Protein AF-X0WIT6-F1 (afdb_monomer_lite)

Radius of gyration: 18.22 Å; chains: 1; bounding box: 46×32×61 Å

Foldseek 3Di:
DDEFQAEAEDEAADEAEPQAAAEQAYDPVGAYEYWYQCPCVHPHHRDDDDAAYEAYAHNHADYEHHRYEQERYNAHDPPDPDQTANYEFAYLYEHENYEFEHYRHDQAGPHANYEYEANYEYYLYEFEHEQEGYEYEEQNYYYANYEQAHYQFRAEYAQQHDHAPLRYHQPHHVASAHEYELQHEQPAEHEDECRSSVNGAYEYDHRHVPDQAREHEHAAPYEYEYDASHHYYYDPRYDYHYPHYYHYDYD

Organism: NCBI:txid412755

Sequence (251 aa):
TIEPGTVVKLDEYCWLNVDGVLLAQGTSSNQIVFTANWDDTYGGDTGDGSYGWDTIRLDGNGSVLDYVLVRYGGRSSASSSGYRSMLYINSNSVVRNSTIEHQQGYTNMPYAAVSIGALGQLRDSLIRDNMYGVYVTSSSASLVGNTIISNSYPIVQHPNVSLDYSGNALTGNTYDAVVVFANNDITADATWSSALTNGLPYVLHGYYYSVWHYDLEIRAGATLTIEPGTVVKLDEYCWLNVDGVLLAQGT

Structure (mmCIF, N/CA/C/O backbone):
data_AF-X0WIT6-F1
#
_entry.id   AF-X0WIT6-F1
#
loop_
_atom_site.group_PDB
_atom_site.id
_atom_site.type_symbol
_atom_site.label_atom_id
_atom_site.label_alt_id
_atom_site.label_comp_id
_atom_site.label_asym_id
_atom_site.label_entity_id
_atom_site.label_seq_id
_atom_site.pdbx_PDB_ins_code
_atom_site.Cartn_x
_atom_site.Cartn_y
_atom_site.Cartn_z
_atom_site.occupancy
_atom_site.B_iso_or_equiv
_atom_site.auth_seq_id
_atom_site.auth_comp_id
_atom_site.auth_asym_id
_atom_site.auth_atom_id
_atom_site.pdbx_PDB_model_num
ATOM 1 N N . THR A 1 1 ? -12.245 -10.848 17.930 1.00 95.00 1 THR A N 1
ATOM 2 C CA . THR A 1 1 ? -13.180 -9.782 17.528 1.00 95.00 1 THR A CA 1
ATOM 3 C C . THR A 1 1 ? -12.941 -8.561 18.385 1.00 95.00 1 THR A C 1
ATOM 5 O O . THR A 1 1 ? -12.570 -8.741 19.539 1.00 95.00 1 THR A O 1
ATOM 8 N N . ILE A 1 2 ? -13.112 -7.362 17.830 1.00 98.06 2 ILE A N 1
ATOM 9 C CA . ILE A 1 2 ? -13.079 -6.073 18.532 1.00 98.06 2 ILE A CA 1
ATOM 10 C C . ILE A 1 2 ? -14.406 -5.366 18.254 1.00 98.06 2 ILE A C 1
ATOM 12 O O . ILE A 1 2 ? -14.835 -5.303 17.101 1.00 98.06 2 ILE A O 1
ATOM 16 N N . GLU A 1 3 ? -15.051 -4.869 19.306 1.00 98.25 3 GLU A N 1
ATOM 17 C CA . GLU A 1 3 ? -16.382 -4.264 19.222 1.00 98.25 3 GLU A CA 1
ATOM 18 C C . GLU A 1 3 ? -16.329 -2.818 18.690 1.00 98.25 3 GLU A C 1
ATOM 20 O O . GLU A 1 3 ? -15.348 -2.111 18.954 1.00 98.25 3 GLU A O 1
ATOM 25 N N . PRO A 1 4 ? -17.376 -2.339 17.986 1.00 98.69 4 PRO A N 1
ATOM 26 C CA . PRO A 1 4 ? -17.491 -0.946 17.552 1.00 98.69 4 PRO A CA 1
ATOM 27 C C . PRO A 1 4 ? -17.227 0.067 18.674 1.00 98.69 4 PRO A C 1
ATOM 29 O O . PRO A 1 4 ? -17.671 -0.120 19.805 1.00 98.69 4 PRO A O 1
ATOM 32 N N . GLY A 1 5 ? -16.540 1.167 18.355 1.00 98.12 5 GLY A N 1
ATOM 33 C CA . GLY A 1 5 ? -16.207 2.222 19.322 1.00 98.12 5 GLY A CA 1
ATOM 34 C C . GLY A 1 5 ? -15.014 1.913 20.233 1.00 98.12 5 GLY A C 1
ATOM 35 O O . GLY A 1 5 ? -14.649 2.748 21.059 1.00 98.12 5 GLY A O 1
ATOM 36 N N . THR A 1 6 ? -14.390 0.739 20.102 1.00 98.69 6 THR A N 1
ATOM 37 C CA . THR A 1 6 ? -13.182 0.406 20.868 1.00 98.69 6 THR A CA 1
ATOM 38 C C . THR A 1 6 ? -11.995 1.253 20.409 1.00 98.69 6 THR A C 1
ATOM 40 O O . THR A 1 6 ? -11.731 1.363 19.211 1.00 98.69 6 THR A O 1
ATOM 43 N N . VAL A 1 7 ? -11.238 1.788 21.369 1.00 98.56 7 VAL A N 1
ATOM 44 C CA . VAL A 1 7 ? -9.931 2.414 21.136 1.00 98.56 7 VAL A CA 1
ATOM 45 C C . VAL A 1 7 ? -8.842 1.459 21.616 1.00 98.56 7 VAL A C 1
ATOM 47 O O . VAL A 1 7 ? -8.823 1.057 22.778 1.00 98.56 7 VAL A O 1
ATOM 50 N N . VAL A 1 8 ? -7.940 1.092 20.714 1.00 98.06 8 VAL A N 1
ATOM 51 C CA . VAL A 1 8 ? -6.753 0.280 20.972 1.00 98.06 8 VAL A CA 1
ATOM 52 C C . VAL A 1 8 ? -5.537 1.189 20.871 1.00 98.06 8 VAL A C 1
ATOM 54 O O . VAL A 1 8 ? -5.226 1.714 19.801 1.00 98.06 8 VAL A O 1
ATOM 57 N N . LYS A 1 9 ? -4.850 1.365 21.996 1.00 96.88 9 LYS A N 1
ATOM 58 C CA . LYS A 1 9 ? -3.632 2.164 22.088 1.00 96.88 9 LYS A CA 1
ATOM 59 C C . LYS A 1 9 ? -2.403 1.272 22.152 1.00 96.88 9 LYS A C 1
ATOM 61 O O . LYS A 1 9 ? -2.396 0.293 22.896 1.00 96.88 9 LYS A O 1
ATOM 66 N N . LEU A 1 10 ? -1.388 1.603 21.359 1.00 94.00 10 LEU A N 1
ATOM 67 C CA . LEU A 1 10 ? -0.146 0.843 21.253 1.00 94.00 10 LEU A CA 1
ATOM 68 C C . LEU A 1 10 ? 1.059 1.735 21.572 1.00 94.00 10 LEU A C 1
ATOM 70 O O . LEU A 1 10 ? 1.145 2.870 21.100 1.00 94.00 10 LEU A O 1
ATOM 74 N N . ASP A 1 11 ? 1.987 1.205 22.366 1.00 91.94 11 ASP A N 1
ATOM 75 C CA . ASP A 1 11 ? 3.260 1.862 22.666 1.00 91.94 11 ASP A CA 1
ATOM 76 C C . ASP A 1 11 ? 4.239 1.785 21.487 1.00 91.94 11 ASP A C 1
ATOM 78 O O . ASP A 1 11 ? 4.057 1.025 20.527 1.00 91.94 11 ASP A O 1
ATOM 82 N N . GLU A 1 12 ? 5.305 2.583 21.573 1.00 88.88 12 GLU A N 1
ATOM 83 C CA . GLU A 1 12 ? 6.393 2.571 20.598 1.00 88.88 12 GLU A CA 1
ATOM 84 C C . GLU A 1 12 ? 6.920 1.141 20.391 1.00 88.88 12 GLU A C 1
ATOM 86 O O . GLU A 1 12 ? 7.143 0.388 21.340 1.00 88.88 12 GLU A O 1
ATOM 91 N N . TYR A 1 13 ? 7.117 0.767 19.125 1.00 85.31 13 TYR A N 1
ATOM 92 C CA . TYR A 1 13 ? 7.561 -0.565 18.701 1.00 85.31 13 TYR A CA 1
ATOM 93 C C . TYR A 1 13 ? 6.615 -1.730 19.026 1.00 85.31 13 TYR A C 1
ATOM 95 O O . TYR A 1 13 ? 6.979 -2.872 18.753 1.00 85.31 13 TYR A O 1
ATOM 103 N N . CYS A 1 14 ? 5.415 -1.504 19.566 1.00 89.69 14 CYS A N 1
ATOM 104 C CA . CYS A 1 14 ? 4.424 -2.570 19.683 1.00 89.69 14 CYS A CA 1
ATOM 105 C C . CYS A 1 14 ? 3.786 -2.873 18.322 1.00 89.69 14 CYS A C 1
ATOM 107 O O . CYS A 1 14 ? 3.424 -1.967 17.572 1.00 89.69 14 CYS A O 1
ATOM 109 N N . TRP A 1 15 ? 3.595 -4.156 18.020 1.00 91.25 15 TRP A N 1
ATOM 110 C CA . TRP A 1 15 ? 2.880 -4.624 16.833 1.00 91.25 15 TRP A CA 1
ATOM 111 C C . TRP A 1 15 ? 1.762 -5.591 17.213 1.00 91.25 15 TRP A C 1
ATOM 113 O O . TRP A 1 15 ? 1.800 -6.254 18.250 1.00 91.25 15 TRP A O 1
ATOM 123 N N . LEU A 1 16 ? 0.788 -5.714 16.319 1.00 93.81 16 LEU A N 1
ATOM 124 C CA . LEU A 1 16 ? -0.250 -6.728 16.359 1.00 93.81 16 LEU A CA 1
ATOM 125 C C . LEU A 1 16 ? -0.030 -7.696 15.197 1.00 93.81 16 LEU A C 1
ATOM 127 O O . LEU A 1 16 ? -0.265 -7.342 14.045 1.00 93.81 16 LEU A O 1
ATOM 131 N N . ASN A 1 17 ? 0.403 -8.921 15.500 1.00 93.88 17 ASN A N 1
ATOM 132 C CA . ASN A 1 17 ? 0.465 -9.998 14.514 1.00 93.88 17 ASN A CA 1
ATOM 133 C C . ASN A 1 17 ? -0.806 -10.849 14.577 1.00 93.88 17 ASN A C 1
ATOM 135 O O . ASN A 1 17 ? -1.176 -11.335 15.646 1.00 93.88 17 ASN A O 1
ATOM 139 N N . VAL A 1 18 ? -1.465 -11.037 13.438 1.00 96.75 18 VAL A N 1
ATOM 140 C CA . VAL A 1 18 ? -2.711 -11.794 13.317 1.00 96.75 18 VAL A CA 1
ATOM 141 C C . VAL A 1 18 ? -2.475 -12.986 12.397 1.00 96.75 18 VAL A C 1
ATOM 143 O O . VAL A 1 18 ? -2.662 -12.893 11.186 1.00 96.75 18 VAL A O 1
ATOM 146 N N . ASP A 1 19 ? -2.105 -14.122 12.987 1.00 96.81 19 ASP A N 1
ATOM 147 C CA . ASP A 1 19 ? -1.988 -15.408 12.277 1.00 96.81 19 ASP A CA 1
ATOM 148 C C . ASP A 1 19 ? -3.349 -16.114 12.112 1.00 96.81 19 ASP A C 1
ATOM 150 O O . ASP A 1 19 ? -3.506 -17.028 11.305 1.00 96.81 19 ASP A O 1
ATOM 154 N N . GLY A 1 20 ? -4.343 -15.697 12.905 1.00 97.25 20 GLY A N 1
ATOM 155 C CA . GLY A 1 20 ? -5.729 -16.160 12.839 1.00 97.25 20 GLY A CA 1
ATOM 156 C C . GLY A 1 20 ? -6.638 -15.172 12.105 1.00 97.25 20 GLY A C 1
ATOM 157 O O . GLY A 1 20 ? -6.297 -14.649 11.052 1.00 97.25 20 GLY A O 1
ATOM 158 N N . VAL A 1 21 ? -7.811 -14.901 12.680 1.00 98.25 21 VAL A N 1
ATOM 159 C CA . VAL A 1 21 ? -8.786 -13.957 12.118 1.00 98.25 21 VAL A CA 1
ATOM 160 C C . VAL A 1 21 ? -8.990 -12.789 13.073 1.00 98.25 21 VAL A C 1
ATOM 162 O O . VAL A 1 21 ? -9.387 -12.982 14.226 1.00 98.25 21 VAL A O 1
ATOM 165 N N . LEU A 1 22 ? -8.793 -11.570 12.577 1.00 98.56 22 LEU A N 1
ATOM 166 C CA . LEU A 1 22 ? -9.209 -10.348 13.253 1.00 98.56 22 LEU A CA 1
ATOM 167 C C . LEU A 1 22 ? -10.504 -9.831 12.624 1.00 98.56 22 LEU A C 1
ATOM 169 O O . LEU A 1 22 ? -10.523 -9.391 11.479 1.00 98.56 22 LEU A O 1
ATOM 173 N N . LEU A 1 23 ? -11.584 -9.870 13.402 1.00 98.81 23 LEU A N 1
ATOM 174 C CA . LEU A 1 23 ? -12.840 -9.198 13.077 1.00 98.81 23 LEU A CA 1
ATOM 175 C C . LEU A 1 23 ? -12.901 -7.884 13.856 1.00 98.81 23 LEU A C 1
ATOM 177 O O . LEU A 1 23 ? -13.100 -7.906 15.071 1.00 98.81 23 LEU A O 1
ATOM 181 N N . ALA A 1 24 ? -12.695 -6.766 13.170 1.00 98.75 24 ALA A N 1
ATOM 182 C CA . ALA A 1 24 ? -12.823 -5.414 13.699 1.00 98.75 24 ALA A CA 1
ATOM 183 C C . ALA A 1 24 ? -13.814 -4.665 12.804 1.00 98.75 24 ALA A C 1
ATOM 185 O O . ALA A 1 24 ? -13.445 -4.078 11.791 1.00 98.75 24 ALA A O 1
ATOM 186 N N . GLN A 1 25 ? -15.094 -4.767 13.148 1.00 98.62 25 GLN A N 1
ATOM 187 C CA . GLN A 1 25 ? -16.194 -4.313 12.303 1.00 98.62 25 GLN A CA 1
ATOM 188 C C . GLN A 1 25 ? -16.965 -3.216 13.027 1.00 98.62 25 GLN A C 1
ATOM 190 O O . GLN A 1 25 ? -17.951 -3.487 13.707 1.00 98.62 25 GLN A O 1
ATOM 195 N N . GLY A 1 26 ? -16.465 -1.989 12.917 1.00 98.62 26 GLY A N 1
ATOM 196 C CA . GLY A 1 26 ? -17.105 -0.794 13.442 1.00 98.62 26 GLY A CA 1
ATOM 197 C C . GLY A 1 26 ? -18.296 -0.341 12.597 1.00 98.62 26 GLY A C 1
ATOM 198 O O . GLY A 1 26 ? -18.823 -1.054 11.742 1.00 98.62 26 GLY A O 1
ATOM 199 N N . THR A 1 27 ? -18.704 0.902 12.823 1.00 98.44 27 THR A N 1
ATOM 200 C CA . THR A 1 27 ? -19.713 1.600 12.014 1.00 98.44 27 THR A CA 1
ATOM 201 C C . THR A 1 27 ? -19.247 3.022 11.725 1.00 98.44 27 THR A C 1
ATOM 203 O O . THR A 1 27 ? -18.338 3.518 12.388 1.00 98.44 27 THR A O 1
ATOM 206 N N . SER A 1 28 ? -19.902 3.719 10.796 1.00 97.00 28 SER A N 1
ATOM 207 C CA . SER A 1 28 ? -19.588 5.123 10.497 1.00 97.00 28 SER A CA 1
ATOM 208 C C . SER A 1 28 ? -19.701 6.054 11.710 1.00 97.00 28 SER A C 1
ATOM 210 O O . SER A 1 28 ? -18.970 7.036 11.782 1.00 97.00 28 SER A O 1
ATOM 212 N N . SER A 1 29 ? -20.587 5.755 12.668 1.00 97.12 29 SER A N 1
ATOM 213 C CA . SER A 1 29 ? -20.739 6.533 13.905 1.00 97.12 29 SER A CA 1
ATOM 214 C C . SER A 1 29 ? -19.872 6.035 15.062 1.00 97.12 29 SER A C 1
ATOM 216 O O . SER A 1 29 ? -19.592 6.807 15.968 1.00 97.12 29 SER A O 1
ATOM 218 N N . ASN A 1 30 ? -19.472 4.761 15.052 1.00 97.75 30 ASN A N 1
ATOM 219 C CA . ASN A 1 30 ? -18.672 4.128 16.104 1.00 97.75 30 ASN A CA 1
ATOM 220 C C . ASN A 1 30 ? -17.536 3.326 15.463 1.00 97.75 30 ASN A C 1
ATOM 222 O O . ASN A 1 30 ? -17.596 2.093 15.377 1.00 97.75 30 ASN A O 1
ATOM 226 N N . GLN A 1 31 ? -16.529 4.037 14.963 1.00 98.50 31 GLN A N 1
ATOM 227 C CA . GLN A 1 31 ? -15.338 3.417 14.392 1.00 98.50 31 GLN A CA 1
ATOM 228 C C . GLN A 1 31 ? -14.519 2.708 15.476 1.00 98.50 31 GLN A C 1
ATOM 230 O O . GLN A 1 31 ? -14.586 3.059 16.654 1.00 98.50 31 GLN A O 1
ATOM 235 N N . ILE A 1 32 ? -13.739 1.707 15.075 1.00 98.88 32 ILE A N 1
ATOM 236 C CA . ILE A 1 32 ? -12.698 1.116 15.927 1.00 98.88 32 ILE A CA 1
ATOM 237 C C . ILE A 1 32 ? -11.400 1.860 15.641 1.00 98.88 32 ILE A C 1
ATOM 239 O O . ILE A 1 32 ? -11.032 2.006 14.478 1.00 98.88 32 ILE A O 1
ATOM 243 N N . VAL A 1 33 ? -10.705 2.325 16.675 1.00 98.81 33 VAL A N 1
ATOM 244 C CA . VAL A 1 33 ? -9.505 3.157 16.522 1.00 98.81 33 VAL A CA 1
ATOM 245 C C . VAL A 1 33 ? -8.273 2.387 16.979 1.00 98.81 33 VAL A C 1
ATOM 247 O O . VAL A 1 33 ? -8.234 1.928 18.114 1.00 98.81 33 VAL A O 1
ATOM 250 N N . PHE A 1 34 ? -7.259 2.284 16.124 1.00 98.56 34 PHE A N 1
ATOM 251 C CA . PHE A 1 34 ? -5.908 1.855 16.483 1.00 98.56 34 PHE A CA 1
ATOM 252 C C . PHE A 1 34 ? -4.979 3.059 16.404 1.00 98.56 34 PHE A C 1
ATOM 254 O O . PHE A 1 34 ? -4.848 3.672 15.341 1.00 98.56 34 PHE A O 1
ATOM 261 N N . THR A 1 35 ? -4.354 3.416 17.522 1.00 97.38 35 THR A N 1
ATOM 262 C CA . THR A 1 35 ? -3.536 4.627 17.604 1.00 97.38 35 THR A CA 1
ATOM 263 C C . THR A 1 35 ? -2.366 4.484 18.576 1.00 97.38 35 THR A C 1
ATOM 265 O O . THR A 1 35 ? -2.272 3.507 19.322 1.00 97.38 35 THR A O 1
ATOM 268 N N . ALA A 1 36 ? -1.450 5.449 18.550 1.00 95.56 36 ALA A N 1
ATOM 269 C CA . ALA A 1 36 ? -0.334 5.508 19.482 1.00 95.56 36 ALA A CA 1
ATOM 270 C C . ALA A 1 36 ? -0.808 5.820 20.907 1.00 95.56 36 ALA A C 1
ATOM 272 O O . ALA A 1 36 ? -1.826 6.480 21.110 1.00 95.56 36 ALA A O 1
ATOM 273 N N . ASN A 1 37 ? -0.049 5.370 21.905 1.00 95.12 37 ASN A N 1
ATOM 274 C CA . ASN A 1 37 ? -0.417 5.562 23.305 1.00 95.12 37 ASN A CA 1
ATOM 275 C C . ASN A 1 37 ? -0.557 7.048 23.699 1.00 95.12 37 ASN A C 1
ATOM 277 O O . ASN A 1 37 ? -1.466 7.406 24.442 1.00 95.12 37 ASN A O 1
ATOM 281 N N . TRP A 1 38 ? 0.260 7.916 23.103 1.00 94.44 38 TRP A N 1
ATOM 282 C CA . TRP A 1 38 ? 0.237 9.366 23.321 1.00 94.44 38 TRP A CA 1
ATOM 283 C C . TRP A 1 38 ? -0.813 10.129 22.503 1.00 94.44 38 TRP A C 1
ATOM 285 O O . TRP A 1 38 ? -0.913 11.348 22.610 1.00 94.44 38 TRP A O 1
ATOM 295 N N . ASP A 1 39 ? -1.589 9.453 21.649 1.00 95.62 39 ASP A N 1
ATOM 296 C CA . ASP A 1 39 ? -2.652 10.125 20.901 1.00 95.62 39 ASP A CA 1
ATOM 297 C C . ASP A 1 39 ? -3.845 10.431 21.815 1.00 95.62 39 ASP A C 1
ATOM 299 O O . ASP A 1 39 ? -4.722 9.591 22.030 1.00 95.62 39 ASP A O 1
ATOM 303 N N . ASP A 1 40 ? -3.900 11.658 22.321 1.00 95.06 40 ASP A N 1
ATOM 304 C CA . ASP A 1 40 ? -4.988 12.143 23.179 1.00 95.06 40 ASP A CA 1
ATOM 305 C C . ASP A 1 40 ? -6.299 12.394 22.427 1.00 95.06 40 ASP A C 1
ATOM 307 O O . ASP A 1 40 ? -7.350 12.570 23.049 1.00 95.06 40 ASP A O 1
ATOM 311 N N . THR A 1 41 ? -6.275 12.378 21.087 1.00 96.00 41 THR A N 1
ATOM 312 C CA . THR A 1 41 ? -7.481 12.562 20.262 1.00 96.00 41 THR A CA 1
ATOM 313 C C . THR A 1 41 ? -8.529 11.486 20.564 1.00 96.00 41 THR A C 1
ATOM 315 O O . THR A 1 41 ? -9.730 11.743 20.464 1.00 96.00 41 THR A O 1
ATOM 318 N N . TYR A 1 42 ? -8.087 10.282 20.949 1.00 96.06 42 TYR A N 1
ATOM 319 C CA . TYR A 1 42 ? -8.946 9.133 21.223 1.00 96.06 42 TYR A CA 1
ATOM 320 C C . TYR A 1 42 ? -8.548 8.458 22.531 1.00 96.06 42 TYR A C 1
ATOM 322 O O . TYR A 1 42 ? -7.380 8.194 22.763 1.00 96.06 42 TYR A O 1
ATOM 330 N N . GLY A 1 43 ? -9.519 8.120 23.381 1.00 91.94 43 GLY A N 1
ATOM 331 C CA . GLY A 1 43 ? -9.265 7.364 24.616 1.00 91.94 43 GLY A CA 1
ATOM 332 C C . GLY A 1 43 ? -8.639 8.155 25.777 1.00 91.94 43 GLY A C 1
ATOM 333 O O . GLY A 1 43 ? -8.485 7.576 26.847 1.00 91.94 43 GLY A O 1
ATOM 334 N N . GLY A 1 44 ? -8.355 9.453 25.604 1.00 92.94 44 GLY A N 1
ATOM 335 C CA . GLY A 1 44 ? -7.772 10.326 26.635 1.00 92.94 44 GLY A CA 1
ATOM 336 C C . GLY A 1 44 ? -6.274 10.100 26.854 1.00 92.94 44 GLY A C 1
ATOM 337 O O . GLY A 1 44 ? -5.679 9.253 26.195 1.00 92.94 44 GLY A O 1
ATOM 338 N N . ASP A 1 45 ? -5.682 10.851 27.781 1.00 92.81 45 ASP A N 1
ATOM 339 C CA . ASP A 1 45 ? -4.254 10.764 28.108 1.00 92.81 45 ASP A CA 1
ATOM 340 C C . ASP A 1 45 ? -3.907 9.420 28.764 1.00 92.81 45 ASP A C 1
ATOM 342 O O . ASP A 1 45 ? -4.435 9.053 29.821 1.00 92.81 45 ASP A O 1
ATOM 346 N N . THR A 1 46 ? -3.034 8.669 28.096 1.00 90.38 46 THR A N 1
ATOM 347 C CA . THR A 1 46 ? -2.528 7.368 28.546 1.00 90.38 46 THR A CA 1
ATOM 348 C C . THR A 1 46 ? -1.007 7.240 28.388 1.00 90.38 46 THR A C 1
ATOM 350 O O . THR A 1 46 ? -0.463 6.157 28.631 1.00 90.38 46 THR A O 1
ATOM 353 N N . GLY A 1 47 ? -0.305 8.327 28.029 1.00 86.50 47 GLY A N 1
ATOM 354 C CA . GLY A 1 47 ? 1.155 8.352 27.925 1.00 86.50 47 GLY A CA 1
ATOM 355 C C . GLY A 1 47 ? 1.734 9.566 27.185 1.00 86.50 47 GLY A C 1
ATOM 356 O O . GLY A 1 47 ? 1.135 10.091 26.261 1.00 86.50 47 GLY A O 1
ATOM 357 N N . ASP A 1 48 ? 2.971 9.941 27.521 1.00 82.00 48 ASP A N 1
ATOM 358 C CA . ASP A 1 48 ? 3.634 11.171 27.037 1.00 82.00 48 ASP A CA 1
ATOM 359 C C . ASP A 1 48 ? 4.658 10.935 25.900 1.00 82.00 48 ASP A C 1
ATOM 361 O O . ASP A 1 48 ? 5.651 11.654 25.753 1.00 82.00 48 ASP A O 1
ATOM 365 N N . GLY A 1 49 ? 4.485 9.859 25.130 1.00 80.56 49 GLY A N 1
ATOM 366 C CA . GLY A 1 49 ? 5.391 9.487 24.038 1.00 80.56 49 GLY A CA 1
ATOM 367 C C . GLY A 1 49 ? 5.383 10.467 22.855 1.00 80.56 49 GLY A C 1
ATOM 368 O O . GLY A 1 49 ? 4.565 11.373 22.757 1.00 80.56 49 GLY A O 1
ATOM 369 N N . SER A 1 50 ? 6.315 10.287 21.916 1.00 84.00 50 SER A N 1
ATOM 370 C CA . SER A 1 50 ? 6.364 11.094 20.677 1.00 84.00 50 SER A CA 1
ATOM 371 C C . SER A 1 50 ? 6.511 10.265 19.405 1.00 84.00 50 SER A C 1
ATOM 373 O O . SER A 1 50 ? 6.579 10.820 18.311 1.00 84.00 50 SER A O 1
ATOM 375 N N . TYR A 1 51 ? 6.595 8.942 19.544 1.00 87.75 51 TYR A N 1
ATOM 376 C CA . TYR A 1 51 ? 6.814 8.030 18.433 1.00 87.75 51 TYR A CA 1
ATOM 377 C C . TYR A 1 51 ? 5.661 7.054 18.294 1.00 87.75 51 TYR A C 1
ATOM 379 O O . TYR A 1 51 ? 5.062 6.619 19.278 1.00 87.75 51 TYR A O 1
ATOM 387 N N . GLY A 1 52 ? 5.358 6.733 17.044 1.00 89.81 52 GLY A N 1
ATOM 388 C CA . GLY A 1 52 ? 4.332 5.780 16.686 1.00 89.81 52 GLY A CA 1
ATOM 389 C C . GLY A 1 52 ? 4.625 4.352 17.134 1.00 89.81 52 GLY A C 1
ATOM 390 O O . GLY A 1 52 ? 5.749 3.993 17.492 1.00 89.81 52 GLY A O 1
ATOM 391 N N . TRP A 1 53 ? 3.591 3.527 17.058 1.00 92.38 53 TRP A N 1
ATOM 392 C CA . TRP A 1 53 ? 3.683 2.078 17.201 1.00 92.38 53 TRP A CA 1
ATOM 393 C C . TRP A 1 53 ? 4.087 1.435 15.865 1.00 92.38 53 TRP A C 1
ATOM 395 O O . TRP A 1 53 ? 4.285 2.121 14.858 1.00 92.38 53 TRP A O 1
ATOM 405 N N . ASP A 1 54 ? 4.259 0.116 15.843 1.00 91.44 54 ASP A N 1
ATOM 406 C CA . ASP A 1 54 ? 4.828 -0.579 14.691 1.00 91.44 54 ASP A CA 1
ATOM 407 C C . ASP A 1 54 ? 3.783 -0.950 13.621 1.00 91.44 54 ASP A C 1
ATOM 409 O O . ASP A 1 54 ? 3.549 -0.174 12.701 1.00 91.44 54 ASP A O 1
ATOM 413 N N . THR A 1 55 ? 3.141 -2.121 13.680 1.00 93.25 55 THR A N 1
ATOM 414 C CA . THR A 1 55 ? 2.290 -2.587 12.566 1.00 93.25 55 THR A CA 1
ATOM 415 C C . THR A 1 55 ? 1.132 -3.473 13.007 1.00 93.25 55 THR A C 1
ATOM 417 O O . THR A 1 55 ? 1.245 -4.211 13.986 1.00 93.25 55 THR A O 1
ATOM 420 N N . ILE A 1 56 ? 0.001 -3.399 12.299 1.00 95.75 56 ILE A N 1
ATOM 421 C CA . ILE A 1 56 ? -1.036 -4.434 12.293 1.00 95.75 56 ILE A CA 1
ATOM 422 C C . ILE A 1 56 ? -0.742 -5.315 11.089 1.00 95.75 56 ILE A C 1
ATOM 424 O O . ILE A 1 56 ? -0.851 -4.874 9.945 1.00 95.75 56 ILE A O 1
ATOM 428 N N . ARG A 1 57 ? -0.398 -6.572 11.339 1.00 95.19 57 ARG A N 1
ATOM 429 C CA . ARG A 1 57 ? -0.039 -7.538 10.307 1.00 95.19 57 ARG A CA 1
ATOM 430 C C . ARG A 1 57 ? -1.083 -8.642 10.227 1.00 95.19 57 ARG A C 1
ATOM 432 O O . ARG A 1 57 ? -1.288 -9.377 11.187 1.00 95.19 57 ARG A O 1
ATOM 439 N N . LEU A 1 58 ? -1.744 -8.740 9.077 1.00 97.44 58 LEU A N 1
ATOM 440 C CA . LEU A 1 58 ? -2.776 -9.731 8.780 1.00 97.44 58 LEU A CA 1
ATOM 441 C C . LEU A 1 58 ? -2.177 -10.854 7.924 1.00 97.44 58 LEU A C 1
ATOM 443 O O . LEU A 1 58 ? -2.228 -10.788 6.692 1.00 97.44 58 LEU A O 1
ATOM 447 N N . ASP A 1 59 ? -1.607 -11.871 8.568 1.00 95.75 59 ASP A N 1
ATOM 448 C CA . ASP A 1 59 ? -1.036 -13.051 7.899 1.00 95.75 59 ASP A CA 1
ATOM 449 C C . ASP A 1 59 ? -2.045 -14.214 7.801 1.00 95.75 59 ASP A C 1
ATOM 451 O O . ASP A 1 59 ? -1.973 -15.029 6.880 1.00 95.75 59 ASP A O 1
ATOM 455 N N . GLY A 1 60 ? -3.029 -14.276 8.702 1.00 96.50 60 GLY A N 1
ATOM 456 C CA . GLY A 1 60 ? -4.129 -15.234 8.641 1.00 96.50 60 GLY A CA 1
ATOM 457 C C . GLY A 1 60 ? -5.258 -14.799 7.701 1.00 96.50 60 GLY A C 1
ATOM 458 O O . GLY A 1 60 ? -5.645 -13.631 7.646 1.00 96.50 60 GLY A O 1
ATOM 459 N N . ASN A 1 61 ? -5.810 -15.756 6.951 1.00 97.50 61 ASN A N 1
ATOM 460 C CA . ASN A 1 61 ? -6.897 -15.508 5.999 1.00 97.50 61 ASN A CA 1
ATOM 461 C C . ASN A 1 61 ? -8.226 -15.201 6.699 1.00 97.50 61 ASN A C 1
ATOM 463 O O . ASN A 1 61 ? -8.580 -15.854 7.677 1.00 97.50 61 ASN A O 1
ATOM 467 N N . GLY A 1 62 ? -9.021 -14.307 6.108 1.00 98.06 62 GLY A N 1
ATOM 468 C CA . GLY A 1 62 ? -10.403 -14.047 6.512 1.00 98.06 62 GLY A CA 1
ATOM 469 C C . GLY A 1 62 ? -10.584 -12.912 7.519 1.00 98.06 62 GLY A C 1
ATOM 470 O O . GLY A 1 62 ? -11.693 -12.746 8.026 1.00 98.06 62 GLY A O 1
ATOM 471 N N . SER A 1 63 ? -9.542 -12.126 7.809 1.00 98.75 63 SER A N 1
ATOM 472 C CA . SER A 1 63 ? -9.693 -10.927 8.641 1.00 98.75 63 SER A CA 1
ATOM 473 C C . SER A 1 63 ? -10.544 -9.873 7.927 1.00 98.75 63 SER A C 1
ATOM 475 O O . SER A 1 63 ? -10.475 -9.716 6.705 1.00 98.75 63 SER A O 1
ATOM 477 N N . VAL A 1 64 ? -11.345 -9.147 8.707 1.00 98.81 64 VAL A N 1
ATOM 478 C CA . VAL A 1 64 ? -12.220 -8.069 8.237 1.00 98.81 64 VAL A CA 1
ATOM 479 C C . VAL A 1 64 ? -12.000 -6.854 9.125 1.00 98.81 64 VAL A C 1
ATOM 481 O O . VAL A 1 64 ? -12.335 -6.883 10.312 1.00 98.81 64 VAL A O 1
ATOM 484 N N . LEU A 1 65 ? -11.463 -5.790 8.537 1.00 98.88 65 LEU A N 1
ATOM 485 C CA . LEU A 1 65 ? -11.413 -4.458 9.131 1.00 98.88 65 LEU A CA 1
ATOM 486 C C . LEU A 1 65 ? -12.412 -3.585 8.368 1.00 98.88 65 LEU A C 1
ATOM 488 O O . LEU A 1 65 ? -12.241 -3.339 7.176 1.00 98.88 65 LEU A O 1
ATOM 492 N N . ASP A 1 66 ? -13.482 -3.171 9.035 1.00 98.94 66 ASP A N 1
ATOM 493 C CA . ASP A 1 66 ? -14.579 -2.395 8.456 1.00 98.94 66 ASP A CA 1
ATOM 494 C C . ASP A 1 66 ? -14.889 -1.218 9.379 1.00 98.94 66 ASP A C 1
ATOM 496 O O . ASP A 1 66 ? -15.080 -1.433 10.576 1.00 98.94 66 ASP A O 1
ATOM 500 N N . TYR A 1 67 ? -14.902 0.014 8.861 1.00 98.88 67 TYR A N 1
ATOM 501 C CA . TYR A 1 67 ? -14.994 1.232 9.680 1.00 98.88 67 TYR A CA 1
ATOM 502 C C . TYR A 1 67 ? -13.940 1.294 10.799 1.00 98.88 67 TYR A C 1
ATOM 504 O O . TYR A 1 67 ? -14.239 1.581 11.963 1.00 98.88 67 TYR A O 1
ATOM 512 N N . VAL A 1 68 ? -12.688 1.026 10.430 1.00 98.94 68 VAL A N 1
ATOM 513 C CA . VAL A 1 68 ? -11.521 1.151 11.306 1.00 98.94 68 VAL A CA 1
ATOM 514 C C . VAL A 1 68 ? -10.774 2.447 10.990 1.00 98.94 68 VAL A C 1
ATOM 516 O O . VAL A 1 68 ? -10.673 2.845 9.832 1.00 98.94 68 VAL A O 1
ATOM 519 N N . LEU A 1 69 ? -10.233 3.096 12.017 1.00 98.88 69 LEU A N 1
ATOM 520 C CA . LEU A 1 69 ? -9.289 4.202 11.909 1.00 98.88 69 LEU A CA 1
ATOM 521 C C . LEU A 1 69 ? -7.919 3.735 12.414 1.00 98.88 69 LEU A C 1
ATOM 523 O O . LEU A 1 69 ? -7.805 3.304 13.558 1.00 98.88 69 LEU A O 1
ATOM 527 N N . VAL A 1 70 ? -6.888 3.815 11.574 1.00 98.62 70 VAL A N 1
ATOM 528 C CA . VAL A 1 70 ? -5.507 3.443 11.922 1.00 98.62 70 VAL A CA 1
ATOM 529 C C . VAL A 1 70 ? -4.619 4.677 11.822 1.00 98.62 70 VAL A C 1
ATOM 531 O O . VAL A 1 70 ? -4.547 5.292 10.757 1.00 98.62 70 VAL A O 1
ATOM 534 N N . ARG A 1 71 ? -3.953 5.041 12.924 1.00 97.31 71 ARG A N 1
ATOM 535 C CA . ARG A 1 71 ? -3.122 6.251 13.021 1.00 97.31 71 ARG A CA 1
ATOM 536 C C . ARG A 1 71 ? -1.789 5.975 13.688 1.00 97.31 71 ARG A C 1
ATOM 538 O O . ARG A 1 71 ? -1.705 5.105 14.553 1.00 97.31 71 ARG A O 1
ATOM 545 N N . TYR A 1 72 ? -0.776 6.768 13.345 1.00 95.00 72 TYR A N 1
ATOM 546 C CA . TYR A 1 72 ? 0.500 6.838 14.068 1.00 95.00 72 TYR A CA 1
ATOM 547 C C . TYR A 1 72 ? 1.210 5.486 14.249 1.00 95.00 72 TYR A C 1
ATOM 549 O O . TYR A 1 72 ? 1.887 5.265 15.248 1.00 95.00 72 TYR A O 1
ATOM 557 N N . GLY A 1 73 ? 1.051 4.576 13.289 1.00 92.75 73 GLY A N 1
ATOM 558 C CA . GLY A 1 73 ? 1.833 3.347 13.181 1.00 92.75 73 GLY A CA 1
ATOM 559 C C . GLY A 1 73 ? 3.021 3.503 12.222 1.00 92.75 73 GLY A C 1
ATOM 560 O O . GLY A 1 73 ? 3.302 4.584 11.696 1.00 92.75 73 GLY A O 1
ATOM 561 N N . GLY A 1 74 ? 3.651 2.387 11.877 1.00 89.56 74 GLY A N 1
ATOM 562 C CA . GLY A 1 74 ? 4.719 2.260 10.881 1.00 89.56 74 GLY A CA 1
ATOM 563 C C . GLY A 1 74 ? 6.127 2.434 11.453 1.00 89.56 74 GLY A C 1
ATOM 564 O O . GLY A 1 74 ? 7.098 2.498 10.696 1.00 89.56 74 GLY A O 1
ATOM 565 N N . ARG A 1 75 ? 6.264 2.544 12.779 1.00 86.50 75 ARG A N 1
ATOM 566 C CA . ARG A 1 75 ? 7.540 2.753 13.467 1.00 86.50 75 ARG A CA 1
ATOM 567 C C . ARG A 1 75 ? 8.170 1.415 13.860 1.00 86.50 75 ARG A C 1
ATOM 569 O O . ARG A 1 75 ? 7.910 0.862 14.924 1.00 86.50 75 ARG A O 1
ATOM 576 N N . SER A 1 76 ? 9.064 0.922 13.013 1.00 75.94 76 SER A N 1
ATOM 577 C CA . SER A 1 76 ? 9.833 -0.300 13.266 1.00 75.94 76 SER A CA 1
ATOM 578 C C . SER A 1 76 ? 11.073 -0.041 14.128 1.00 75.94 76 SER A C 1
ATOM 580 O O . SER A 1 76 ? 11.753 0.964 13.924 1.00 75.94 76 SER A O 1
ATOM 582 N N . SER A 1 77 ? 11.482 -0.976 14.988 1.00 69.38 77 SER A N 1
ATOM 583 C CA . SER A 1 77 ? 12.813 -0.908 15.613 1.00 69.38 77 SER A CA 1
ATOM 584 C C . SER A 1 77 ? 13.926 -1.060 14.562 1.00 69.38 77 SER A C 1
ATOM 586 O O . SER A 1 77 ? 13.792 -1.827 13.607 1.00 69.38 77 SER A O 1
ATOM 588 N N . ALA A 1 78 ? 15.055 -0.361 14.727 1.00 59.56 78 ALA A N 1
ATOM 589 C CA . ALA A 1 78 ? 16.161 -0.375 13.755 1.00 59.56 78 ALA A CA 1
ATOM 590 C C . ALA A 1 78 ? 16.773 -1.773 13.507 1.00 59.56 78 ALA A C 1
ATOM 592 O O . ALA A 1 78 ? 17.441 -1.988 12.500 1.00 59.56 78 ALA A O 1
ATOM 593 N N . SER A 1 79 ? 16.552 -2.729 14.414 1.00 58.06 79 SER A N 1
ATOM 594 C CA . SER A 1 79 ? 17.022 -4.117 14.309 1.00 58.06 79 SER A CA 1
ATOM 595 C C . SER A 1 79 ? 16.083 -5.034 13.525 1.00 58.06 79 SER A C 1
ATOM 597 O O . SER A 1 79 ? 16.381 -6.215 13.349 1.00 58.06 79 SER A O 1
ATOM 599 N N . SER A 1 80 ? 14.941 -4.524 13.071 1.00 57.81 80 SER A N 1
ATOM 600 C CA . SER A 1 80 ? 13.943 -5.333 12.398 1.00 57.81 80 SER A CA 1
ATOM 601 C C . SER A 1 80 ? 14.017 -5.207 10.880 1.00 57.81 80 SER A C 1
ATOM 603 O O . SER A 1 80 ? 13.816 -4.148 10.303 1.00 57.81 80 SER A O 1
ATOM 605 N N . SER A 1 81 ? 14.285 -6.329 10.220 1.00 53.59 81 SER A N 1
ATOM 606 C CA . SER A 1 81 ? 14.416 -6.463 8.764 1.00 53.59 81 SER A CA 1
ATOM 607 C C . SER A 1 81 ? 13.078 -6.447 8.005 1.00 53.59 81 SER A C 1
ATOM 609 O O . SER A 1 81 ? 13.014 -6.872 6.854 1.00 53.59 81 SER A O 1
ATOM 611 N N . GLY A 1 82 ? 11.988 -6.012 8.643 1.00 55.72 82 GLY A N 1
ATOM 612 C CA . GLY A 1 82 ? 10.646 -6.054 8.069 1.00 55.72 82 GLY A CA 1
ATOM 613 C C . GLY A 1 82 ? 10.236 -4.718 7.460 1.00 55.72 82 GLY A C 1
ATOM 614 O O . GLY A 1 82 ? 10.315 -3.686 8.116 1.00 55.72 82 GLY A O 1
ATOM 615 N N . TYR A 1 83 ? 9.726 -4.746 6.232 1.00 59.34 83 TYR A N 1
ATOM 616 C CA . TYR A 1 83 ? 9.025 -3.623 5.609 1.00 59.34 83 TYR A CA 1
ATOM 617 C C . TYR A 1 83 ? 7.729 -3.331 6.385 1.00 59.34 83 TYR A C 1
ATOM 619 O O . TYR A 1 83 ? 6.755 -4.072 6.230 1.00 59.34 83 TYR A O 1
ATOM 627 N N . ARG A 1 84 ? 7.695 -2.322 7.266 1.00 73.31 84 ARG A N 1
ATOM 628 C CA . ARG A 1 84 ? 6.539 -2.119 8.155 1.00 73.31 84 ARG A CA 1
ATOM 629 C C . ARG A 1 84 ? 5.762 -0.857 7.835 1.00 73.31 84 ARG A C 1
ATOM 631 O O . ARG A 1 84 ? 6.037 0.239 8.305 1.00 73.31 84 ARG A O 1
ATOM 638 N N . SER A 1 85 ? 4.741 -1.076 7.020 1.00 89.88 85 SER A N 1
ATOM 639 C CA . SER A 1 85 ? 3.568 -0.217 6.943 1.00 89.88 85 SER A CA 1
ATOM 640 C C . SER A 1 85 ? 2.759 -0.260 8.238 1.00 89.88 85 SER A C 1
ATOM 642 O O . SER A 1 85 ? 2.820 -1.259 8.955 1.00 89.88 85 SER A O 1
ATOM 644 N N . MET A 1 86 ? 1.949 0.771 8.513 1.00 93.56 86 MET A N 1
ATOM 645 C CA . MET A 1 86 ? 1.039 0.745 9.675 1.00 93.56 86 MET A CA 1
ATOM 646 C C . MET A 1 86 ? 0.110 -0.468 9.626 1.00 93.56 86 MET A C 1
ATOM 648 O O . MET A 1 86 ? -0.163 -1.098 10.643 1.00 93.56 86 MET A O 1
ATOM 652 N N . LEU A 1 87 ? -0.352 -0.800 8.421 1.00 96.38 87 LEU A N 1
ATOM 653 C CA . LEU A 1 87 ? -1.209 -1.940 8.148 1.00 96.38 87 LEU A CA 1
ATOM 654 C C . LEU A 1 87 ? -0.605 -2.787 7.032 1.00 96.38 87 LEU A C 1
ATOM 656 O O . LEU A 1 87 ? -0.306 -2.283 5.953 1.00 96.38 87 LEU A O 1
ATOM 660 N N . TYR A 1 88 ? -0.441 -4.080 7.282 1.00 95.25 88 TYR A N 1
ATOM 661 C CA . TYR A 1 88 ? 0.079 -5.040 6.319 1.00 95.25 88 TYR A CA 1
ATOM 662 C C . TYR A 1 8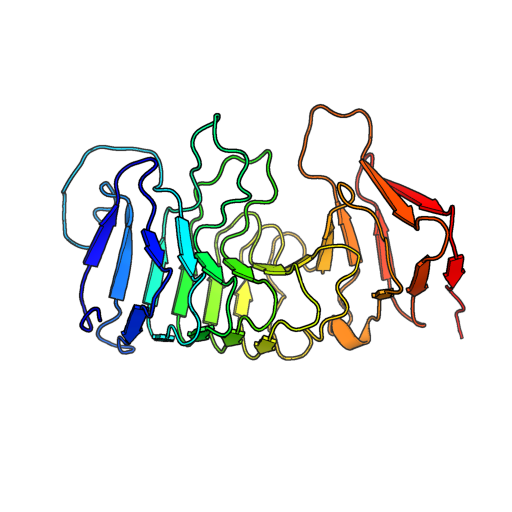8 ? -0.969 -6.128 6.064 1.00 95.25 88 TYR A C 1
ATOM 664 O O . TYR A 1 88 ? -1.284 -6.921 6.951 1.00 95.25 88 TYR A O 1
ATOM 672 N N . ILE A 1 89 ? -1.489 -6.192 4.839 1.00 97.44 89 ILE A N 1
ATOM 673 C CA . ILE A 1 89 ? -2.484 -7.173 4.392 1.00 97.44 89 ILE A CA 1
ATOM 674 C C . ILE A 1 89 ? -1.756 -8.252 3.577 1.00 97.44 89 ILE A C 1
ATOM 676 O O . ILE A 1 89 ? -1.582 -8.108 2.368 1.00 97.44 89 ILE A O 1
ATOM 680 N N . ASN A 1 90 ? -1.294 -9.321 4.233 1.00 93.88 90 ASN A N 1
ATOM 681 C CA . ASN A 1 90 ? -0.501 -10.397 3.613 1.00 93.88 90 ASN A CA 1
ATOM 682 C C . ASN A 1 90 ? -1.296 -11.693 3.381 1.00 93.88 90 ASN A C 1
ATOM 684 O O . ASN A 1 90 ? -0.751 -12.794 3.353 1.00 93.88 90 ASN A O 1
ATOM 688 N N . SER A 1 91 ? -2.610 -11.578 3.322 1.00 96.69 91 SER A N 1
ATOM 689 C CA . SER A 1 91 ? -3.524 -12.709 3.346 1.00 96.69 91 SER A CA 1
ATOM 690 C C . SER A 1 91 ? -4.768 -12.372 2.546 1.00 96.69 91 SER A C 1
ATOM 692 O O . SER A 1 91 ? -4.987 -11.216 2.180 1.00 96.69 91 SER A O 1
ATOM 694 N N . ASN A 1 92 ? -5.629 -13.365 2.327 1.00 98.31 92 ASN A N 1
ATOM 695 C CA . ASN A 1 92 ? -6.976 -13.137 1.817 1.00 98.31 92 ASN A CA 1
ATOM 696 C C . ASN A 1 92 ? -7.862 -12.512 2.911 1.00 98.31 92 ASN A C 1
ATOM 698 O O . ASN A 1 92 ? -8.736 -13.165 3.483 1.00 98.31 92 ASN A O 1
ATOM 702 N N . SER A 1 93 ? -7.574 -11.256 3.231 1.00 98.62 93 SER A N 1
ATOM 703 C CA . SER A 1 93 ? -8.245 -10.429 4.229 1.00 98.62 93 SER A CA 1
ATOM 704 C C . SER A 1 93 ? -8.702 -9.127 3.583 1.00 98.62 93 SER A C 1
ATOM 706 O O . SER A 1 93 ? -8.116 -8.669 2.597 1.00 98.62 93 SER A O 1
ATOM 708 N N . VAL A 1 94 ? -9.756 -8.531 4.136 1.00 98.81 94 VAL A N 1
ATOM 709 C CA . VAL A 1 94 ? -10.365 -7.315 3.598 1.00 98.81 94 VAL A CA 1
ATOM 710 C C . VAL A 1 94 ? -10.305 -6.177 4.601 1.00 98.81 94 VAL A C 1
ATOM 712 O O . VAL A 1 94 ? -10.700 -6.310 5.759 1.00 98.81 94 VAL A O 1
ATOM 715 N N . VAL A 1 95 ? -9.835 -5.036 4.116 1.00 98.88 95 VAL A N 1
ATOM 716 C CA . VAL A 1 95 ? -9.927 -3.744 4.783 1.00 98.88 95 VAL A CA 1
ATOM 717 C C . VAL A 1 95 ? -10.854 -2.888 3.939 1.00 98.88 95 VAL A C 1
ATOM 719 O O . VAL A 1 95 ? -10.630 -2.735 2.736 1.00 98.88 95 VAL A O 1
ATOM 722 N N . ARG A 1 96 ? -11.928 -2.377 4.539 1.00 98.88 96 ARG A N 1
ATOM 723 C CA . ARG A 1 96 ? -12.910 -1.570 3.818 1.00 98.88 96 ARG A CA 1
ATOM 724 C C . ARG A 1 96 ? -13.544 -0.470 4.651 1.00 98.88 96 ARG A C 1
ATOM 726 O O . ARG A 1 96 ? -13.515 -0.551 5.876 1.00 98.88 96 ARG A O 1
ATOM 733 N N . ASN A 1 97 ? -14.106 0.549 3.998 1.00 98.88 97 ASN A N 1
ATOM 734 C CA . ASN A 1 97 ? -14.751 1.701 4.650 1.00 98.88 97 ASN A CA 1
ATOM 735 C C . ASN A 1 97 ? -13.910 2.309 5.787 1.00 98.88 97 ASN A C 1
ATOM 737 O O . ASN A 1 97 ? -14.445 2.781 6.790 1.00 98.88 97 ASN A O 1
ATOM 741 N N . SER A 1 98 ? -12.588 2.203 5.681 1.00 98.94 98 SER A N 1
ATOM 742 C CA . SER A 1 98 ? -11.658 2.477 6.771 1.00 98.94 98 SER A CA 1
ATOM 743 C C . SER A 1 98 ? -10.782 3.669 6.422 1.00 98.94 98 SER A C 1
ATOM 745 O O . SER A 1 98 ? -10.604 3.999 5.249 1.00 98.94 98 SER A O 1
ATOM 747 N N . THR A 1 99 ? -10.227 4.308 7.445 1.00 98.94 99 THR A N 1
ATOM 748 C CA . THR A 1 99 ? -9.311 5.436 7.294 1.00 98.94 99 THR A CA 1
ATOM 749 C C . THR A 1 99 ? -7.942 5.055 7.829 1.00 98.94 99 THR A C 1
ATOM 751 O O . THR A 1 99 ? -7.826 4.553 8.946 1.00 98.94 99 THR A O 1
ATOM 754 N N . ILE A 1 100 ? -6.898 5.301 7.044 1.00 98.81 100 ILE A N 1
ATOM 755 C CA . ILE A 1 100 ? -5.512 5.078 7.447 1.00 98.81 100 ILE A CA 1
ATOM 756 C C . ILE A 1 100 ? -4.733 6.376 7.210 1.00 98.81 100 ILE A C 1
ATOM 758 O O . ILE A 1 100 ? -4.636 6.851 6.075 1.00 98.81 100 ILE A O 1
ATOM 762 N N . GLU A 1 101 ? -4.208 6.966 8.285 1.00 98.25 101 GLU A N 1
ATOM 763 C CA . GLU A 1 101 ? -3.610 8.304 8.245 1.00 98.25 101 GLU A CA 1
ATOM 764 C C . GLU A 1 101 ? -2.434 8.505 9.206 1.00 98.25 101 GLU A C 1
ATOM 766 O O . GLU A 1 101 ? -2.276 7.783 10.188 1.00 98.25 101 GLU A O 1
ATOM 771 N N . HIS A 1 102 ? -1.625 9.532 8.942 1.00 95.19 102 HIS A N 1
ATOM 772 C CA . HIS A 1 102 ? -0.545 9.982 9.824 1.00 95.19 102 HIS A CA 1
ATOM 773 C C . HIS A 1 102 ? 0.473 8.896 10.197 1.00 95.19 102 HIS A C 1
ATOM 775 O O . HIS A 1 102 ? 0.849 8.743 11.363 1.00 95.19 102 HIS A O 1
ATOM 781 N N . GLN A 1 103 ? 0.946 8.145 9.204 1.00 91.69 103 GLN A N 1
ATOM 782 C CA . GLN A 1 103 ? 2.071 7.229 9.371 1.00 91.69 103 GLN A CA 1
ATOM 783 C C . GLN A 1 103 ? 3.288 7.935 9.999 1.00 91.69 103 GLN A C 1
ATOM 785 O O . GLN A 1 103 ? 3.668 9.029 9.585 1.00 91.69 103 GLN A O 1
ATOM 790 N N . GLN A 1 104 ? 3.949 7.268 10.951 1.00 87.06 104 GLN A N 1
ATOM 791 C CA . GLN A 1 104 ? 5.175 7.735 11.615 1.00 87.06 104 GLN A CA 1
ATOM 792 C C . GLN A 1 104 ? 6.387 6.813 11.388 1.00 87.06 104 GLN A C 1
ATOM 794 O O . GLN A 1 104 ? 7.256 6.651 12.250 1.00 87.06 104 GLN A O 1
ATOM 799 N N . GLY A 1 105 ? 6.465 6.194 10.210 1.00 71.31 105 GLY A N 1
ATOM 800 C CA . GLY A 1 105 ? 7.614 5.371 9.844 1.00 71.31 105 GLY A CA 1
ATOM 801 C C . GLY A 1 105 ? 8.884 6.182 9.599 1.00 71.31 105 GLY A C 1
ATOM 802 O O . GLY A 1 105 ? 8.842 7.381 9.331 1.00 71.31 105 GLY A O 1
ATOM 803 N N . TYR A 1 106 ? 10.040 5.520 9.694 1.00 69.19 106 TYR A N 1
ATOM 804 C CA . TYR A 1 106 ? 11.303 6.125 9.267 1.00 69.19 106 TYR A CA 1
ATOM 805 C C . TYR A 1 106 ? 11.273 6.412 7.760 1.00 69.19 106 TYR A C 1
ATOM 807 O O . TYR A 1 106 ? 10.867 5.565 6.970 1.00 69.19 106 TYR A O 1
ATOM 815 N N . THR A 1 107 ? 11.773 7.580 7.364 1.00 58.38 107 THR A N 1
ATOM 816 C CA . THR A 1 107 ? 11.748 8.105 5.985 1.00 58.38 107 THR A CA 1
ATOM 817 C C . THR A 1 107 ? 12.650 7.366 4.993 1.00 58.38 107 THR A C 1
ATOM 819 O O . THR A 1 107 ? 12.640 7.688 3.811 1.00 58.38 107 THR A O 1
ATOM 822 N N . ASN A 1 108 ? 13.450 6.403 5.457 1.00 61.31 108 ASN A N 1
ATOM 823 C CA . ASN A 1 108 ? 14.539 5.795 4.680 1.00 61.31 108 ASN A CA 1
ATOM 824 C C . ASN A 1 108 ? 14.233 4.344 4.262 1.00 61.31 108 ASN A C 1
ATOM 826 O O . ASN A 1 108 ? 15.149 3.558 4.040 1.00 61.31 108 ASN A O 1
ATOM 830 N N . MET A 1 109 ? 12.958 3.955 4.265 1.00 69.00 109 MET A N 1
ATOM 831 C CA . MET A 1 109 ? 12.468 2.597 4.003 1.00 69.00 109 MET A CA 1
ATOM 832 C C . MET A 1 109 ? 11.143 2.680 3.228 1.00 69.00 109 MET A C 1
ATOM 834 O O . MET A 1 109 ? 10.479 3.718 3.292 1.00 69.00 109 MET A O 1
ATOM 838 N N . PRO A 1 110 ? 10.699 1.616 2.532 1.00 67.62 110 PRO A N 1
ATOM 839 C CA . PRO A 1 110 ? 9.491 1.639 1.711 1.00 67.62 110 PRO A CA 1
ATOM 840 C C . PRO A 1 110 ? 8.237 1.466 2.586 1.00 67.62 110 PRO A C 1
ATOM 842 O O . PRO A 1 110 ? 7.421 0.569 2.380 1.00 67.62 110 PRO A O 1
ATOM 845 N N . TYR A 1 111 ? 8.115 2.267 3.642 1.00 80.00 111 TYR A N 1
ATOM 846 C CA . TYR A 1 111 ? 7.005 2.196 4.581 1.00 80.00 111 TYR A CA 1
ATOM 847 C C . TYR A 1 111 ? 5.842 3.016 4.038 1.00 80.00 111 TYR A C 1
ATOM 849 O O . TYR A 1 111 ? 5.896 4.242 4.051 1.00 80.00 111 TYR A O 1
ATOM 857 N N . ALA A 1 112 ? 4.796 2.340 3.574 1.00 90.75 112 ALA A N 1
ATOM 858 C CA . ALA A 1 112 ? 3.523 2.976 3.244 1.00 90.75 112 ALA A CA 1
ATOM 859 C C . ALA A 1 112 ? 2.549 2.957 4.422 1.00 90.75 112 ALA A C 1
ATOM 861 O O . ALA A 1 112 ? 2.747 2.220 5.385 1.00 90.75 112 ALA A O 1
ATOM 862 N N . ALA A 1 113 ? 1.456 3.702 4.333 1.00 95.69 113 ALA A N 1
ATOM 863 C CA . ALA A 1 113 ? 0.360 3.599 5.287 1.00 95.69 113 ALA A CA 1
ATOM 864 C C . ALA A 1 113 ? -0.212 2.169 5.293 1.00 95.69 113 ALA A C 1
ATOM 866 O O . ALA A 1 113 ? -0.366 1.551 6.350 1.00 95.69 113 ALA A O 1
ATOM 867 N N . VAL A 1 114 ? -0.430 1.615 4.096 1.00 97.31 114 VAL A N 1
ATOM 868 C CA . VAL A 1 114 ? -0.889 0.239 3.880 1.00 97.31 114 VAL A CA 1
ATOM 869 C C . VAL A 1 114 ? 0.074 -0.493 2.951 1.00 97.31 114 VAL A C 1
ATOM 871 O O . VAL A 1 114 ? 0.400 0.011 1.884 1.00 97.31 114 VAL A O 1
ATOM 874 N N . SER A 1 115 ? 0.496 -1.700 3.313 1.00 95.44 115 SER A N 1
ATOM 875 C CA . SER A 1 115 ? 1.139 -2.643 2.396 1.00 95.44 115 SER A CA 1
ATOM 876 C C . SER A 1 115 ? 0.173 -3.778 2.094 1.00 95.44 115 SER A C 1
ATOM 878 O O . SER A 1 115 ? -0.475 -4.302 3.002 1.00 95.44 115 SER A O 1
ATOM 880 N N . ILE A 1 116 ? 0.056 -4.154 0.826 1.00 96.56 116 ILE A N 1
ATOM 881 C CA . ILE A 1 116 ? -0.882 -5.176 0.368 1.00 96.56 116 ILE A CA 1
ATOM 882 C C . ILE A 1 116 ? -0.174 -6.197 -0.521 1.00 96.56 116 ILE A C 1
ATOM 884 O O . ILE A 1 116 ? 0.432 -5.875 -1.548 1.00 96.56 116 ILE A O 1
ATOM 888 N N . GLY A 1 117 ? -0.211 -7.443 -0.058 1.00 95.00 117 GLY A N 1
ATOM 889 C CA . GLY A 1 117 ? 0.358 -8.606 -0.720 1.00 95.00 117 GLY A CA 1
ATOM 890 C C . GLY A 1 117 ? -0.686 -9.432 -1.455 1.00 95.00 117 GLY A C 1
ATOM 891 O O . GLY A 1 117 ? -1.779 -8.968 -1.784 1.00 95.00 117 GLY A O 1
ATOM 892 N N . ALA A 1 118 ? -0.326 -10.680 -1.745 1.00 96.19 118 ALA A N 1
ATOM 893 C CA . ALA A 1 118 ? -1.167 -11.582 -2.517 1.00 96.19 118 ALA A CA 1
ATOM 894 C C . ALA A 1 118 ? -2.547 -11.782 -1.870 1.00 96.19 118 ALA A C 1
ATOM 896 O O . ALA A 1 118 ? -2.644 -12.058 -0.677 1.00 96.19 118 ALA A O 1
ATOM 897 N N . LEU A 1 119 ? -3.605 -11.679 -2.684 1.00 97.94 119 LEU A N 1
ATOM 898 C CA . LEU A 1 119 ? -5.014 -11.846 -2.294 1.00 97.94 119 LEU A CA 1
ATOM 899 C C . LEU A 1 119 ? -5.555 -10.829 -1.270 1.00 97.94 119 LEU A C 1
ATOM 901 O O . LEU A 1 119 ? -6.737 -10.898 -0.928 1.00 97.94 119 LEU A O 1
ATOM 905 N N . GLY A 1 120 ? -4.737 -9.882 -0.807 1.00 98.50 120 GLY A N 1
ATOM 906 C CA . GLY A 1 120 ? -5.178 -8.809 0.076 1.00 98.50 120 GLY A CA 1
ATOM 907 C C . GLY A 1 120 ? -6.156 -7.872 -0.624 1.00 98.50 120 GLY A C 1
ATOM 908 O O . GLY A 1 120 ? -6.072 -7.657 -1.835 1.00 98.50 120 GLY A O 1
ATOM 909 N N . GLN A 1 121 ? -7.102 -7.317 0.134 1.00 98.75 121 GLN A N 1
ATOM 910 C CA . GLN A 1 121 ? -8.159 -6.469 -0.412 1.00 98.75 121 GLN A CA 1
ATOM 911 C C . GLN A 1 121 ? -8.259 -5.161 0.376 1.00 98.75 121 GLN A C 1
ATOM 913 O O . GLN A 1 121 ? -8.471 -5.181 1.589 1.00 98.75 121 GLN A O 1
ATOM 918 N N . LEU A 1 122 ? -8.161 -4.032 -0.324 1.00 98.81 122 LEU A N 1
ATOM 919 C CA . LEU A 1 122 ? -8.398 -2.690 0.200 1.00 98.81 122 LEU A CA 1
ATOM 920 C C . LEU A 1 122 ? -9.520 -2.040 -0.615 1.00 98.81 122 LEU A C 1
ATOM 922 O O . LEU A 1 122 ? -9.393 -1.884 -1.834 1.00 98.81 122 LEU A O 1
ATOM 926 N N . ARG A 1 123 ? -10.641 -1.714 0.032 1.00 98.81 123 ARG A N 1
ATOM 927 C CA . ARG A 1 123 ? -11.859 -1.277 -0.664 1.00 98.81 123 ARG A CA 1
ATOM 928 C C . ARG A 1 123 ? -12.497 -0.058 -0.031 1.00 98.81 123 ARG A C 1
ATOM 930 O O . ARG A 1 123 ? -12.565 0.013 1.190 1.00 98.81 123 ARG A O 1
ATOM 937 N N . ASP A 1 124 ? -13.012 0.867 -0.832 1.00 98.81 124 ASP A N 1
ATOM 938 C CA . ASP A 1 124 ? -13.864 1.969 -0.352 1.00 98.81 124 ASP A CA 1
ATOM 939 C C . ASP A 1 124 ? -13.270 2.730 0.855 1.00 98.81 124 ASP A C 1
ATOM 941 O O . ASP A 1 124 ? -13.980 3.150 1.767 1.00 98.81 124 ASP A O 1
ATOM 945 N N . SER A 1 125 ? -11.939 2.817 0.924 1.00 98.94 125 SER A N 1
ATOM 946 C CA . SER A 1 125 ? -11.206 3.323 2.086 1.00 98.94 125 SER A CA 1
ATOM 947 C C . SER A 1 125 ? -10.505 4.639 1.771 1.00 98.94 125 SER A C 1
ATOM 949 O O . SER A 1 125 ? -10.206 4.945 0.614 1.00 98.94 125 SER A O 1
ATOM 951 N N . LEU A 1 126 ? -10.235 5.419 2.816 1.00 98.94 126 LEU A N 1
ATOM 952 C CA . LEU A 1 126 ? -9.538 6.697 2.745 1.00 98.94 126 LEU A CA 1
ATOM 953 C C . LEU A 1 126 ? -8.109 6.552 3.273 1.00 98.94 126 LEU A C 1
ATOM 955 O O . LEU A 1 126 ? -7.904 6.254 4.447 1.00 98.94 126 LEU A O 1
ATOM 959 N N . ILE A 1 127 ? -7.120 6.813 2.422 1.00 98.88 127 ILE A N 1
ATOM 960 C CA . ILE A 1 127 ? -5.700 6.787 2.791 1.00 98.88 127 ILE A CA 1
ATOM 961 C C . ILE A 1 127 ? -5.125 8.189 2.608 1.00 98.88 127 ILE A C 1
ATOM 963 O O . ILE A 1 127 ? -5.069 8.686 1.479 1.00 98.88 127 ILE A O 1
ATOM 967 N N . ARG A 1 128 ? -4.714 8.845 3.698 1.00 98.62 128 ARG A N 1
ATOM 968 C CA . ARG A 1 128 ? -4.300 10.255 3.639 1.00 98.62 128 ARG A CA 1
ATOM 969 C C . ARG A 1 128 ? -3.224 10.658 4.624 1.00 98.62 128 ARG A C 1
ATOM 971 O O . ARG A 1 128 ? -3.063 10.025 5.657 1.00 98.62 128 ARG A O 1
ATOM 978 N N . ASP A 1 129 ? -2.547 11.759 4.324 1.00 97.25 129 ASP A N 1
ATOM 979 C CA . ASP A 1 129 ? -1.580 12.389 5.224 1.00 97.25 129 ASP A CA 1
ATOM 980 C C . ASP A 1 129 ? -0.428 11.441 5.609 1.00 97.25 129 ASP A C 1
ATOM 982 O O . ASP A 1 129 ? 0.018 11.406 6.758 1.00 97.25 129 ASP A O 1
ATOM 986 N N . ASN A 1 130 ? 0.040 10.649 4.636 1.00 94.62 130 ASN A N 1
ATOM 987 C CA . ASN A 1 130 ? 1.191 9.752 4.764 1.00 94.62 130 ASN A CA 1
ATOM 988 C C . ASN A 1 130 ? 2.288 10.112 3.753 1.00 94.62 130 ASN A C 1
ATOM 990 O O . ASN A 1 130 ? 2.055 10.801 2.761 1.00 94.62 130 ASN A O 1
ATOM 994 N N . MET A 1 131 ? 3.501 9.599 3.951 1.00 91.19 131 MET A N 1
ATOM 995 C CA . MET A 1 131 ? 4.546 9.720 2.930 1.00 91.19 131 MET A CA 1
ATOM 996 C C . MET A 1 131 ? 4.167 8.896 1.690 1.00 91.19 131 MET A C 1
ATOM 998 O O . MET A 1 131 ? 3.932 9.451 0.618 1.00 91.19 131 MET A O 1
ATOM 1002 N N . TYR A 1 132 ? 4.011 7.585 1.860 1.00 92.69 132 TYR A N 1
ATOM 1003 C CA . TYR A 1 132 ? 3.504 6.686 0.827 1.00 92.69 132 TYR A CA 1
ATOM 1004 C C . TYR A 1 132 ? 2.120 6.174 1.245 1.00 92.69 132 TYR A C 1
ATOM 1006 O O . TYR A 1 132 ? 1.953 5.701 2.367 1.00 92.69 132 TYR A O 1
ATOM 1014 N N . GLY A 1 133 ? 1.122 6.267 0.366 1.00 96.44 133 GLY A N 1
ATOM 1015 C CA . GLY A 1 133 ? -0.244 5.825 0.658 1.00 96.44 133 GLY A CA 1
ATOM 1016 C C . GLY A 1 133 ? -0.341 4.303 0.756 1.00 96.44 133 GLY A C 1
ATOM 1017 O O . GLY A 1 133 ? -0.479 3.745 1.847 1.00 96.44 133 GLY A O 1
ATOM 1018 N N . VAL A 1 134 ? -0.245 3.620 -0.386 1.00 97.38 134 VAL A N 1
ATOM 1019 C CA . VAL A 1 134 ? -0.348 2.157 -0.465 1.00 97.38 134 VAL A CA 1
ATOM 1020 C C . VAL A 1 134 ? 0.842 1.566 -1.210 1.00 97.38 134 VAL A C 1
ATOM 1022 O O . VAL A 1 134 ? 1.135 1.984 -2.326 1.00 97.38 134 VAL A O 1
ATOM 1025 N N . TYR A 1 135 ? 1.501 0.572 -0.613 1.00 95.19 135 TYR A N 1
ATOM 1026 C CA . TYR A 1 135 ? 2.532 -0.236 -1.256 1.00 95.19 135 TYR A CA 1
ATOM 1027 C C . TYR A 1 135 ? 1.965 -1.585 -1.709 1.00 95.19 135 TYR A C 1
ATOM 1029 O O . TYR A 1 135 ? 1.541 -2.397 -0.888 1.00 95.19 135 TYR A O 1
ATOM 1037 N N . VAL A 1 136 ? 1.965 -1.842 -3.015 1.00 96.19 136 VAL A N 1
ATOM 1038 C CA . VAL A 1 136 ? 1.454 -3.083 -3.610 1.00 96.19 136 VAL A CA 1
ATOM 1039 C C . VAL A 1 136 ? 2.605 -4.011 -3.970 1.00 96.19 136 VAL A C 1
ATOM 1041 O O . VAL A 1 136 ? 3.517 -3.637 -4.705 1.00 96.19 136 VAL A O 1
ATOM 1044 N N . THR A 1 137 ? 2.555 -5.248 -3.480 1.00 93.75 137 THR A N 1
ATOM 1045 C CA . THR A 1 137 ? 3.628 -6.239 -3.690 1.00 93.75 137 THR A CA 1
ATOM 1046 C C . THR A 1 137 ? 3.211 -7.434 -4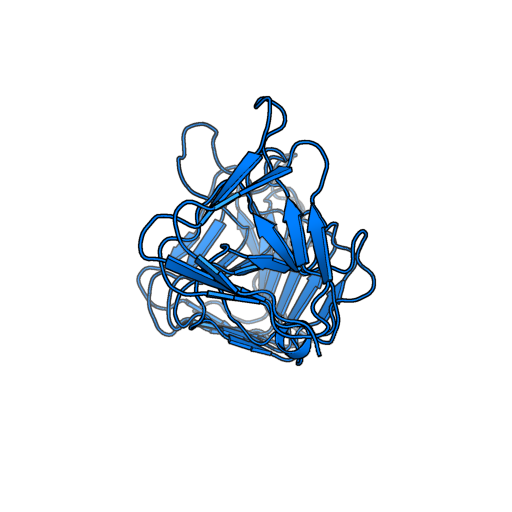.544 1.00 93.75 137 THR A C 1
ATOM 1048 O O . THR A 1 137 ? 4.054 -8.252 -4.898 1.00 93.75 137 THR A O 1
ATOM 1051 N N . SER A 1 138 ? 1.931 -7.540 -4.917 1.00 95.12 138 SER A N 1
ATOM 1052 C CA . SER A 1 138 ? 1.422 -8.630 -5.754 1.00 95.12 138 SER A CA 1
ATOM 1053 C C . SER A 1 138 ? 0.319 -8.163 -6.700 1.00 95.12 138 SER A C 1
ATOM 1055 O O . SER A 1 138 ? -0.623 -7.495 -6.277 1.00 95.12 138 SER A O 1
ATOM 1057 N N . SER A 1 139 ? 0.369 -8.618 -7.953 1.00 96.69 139 SER A N 1
ATOM 1058 C CA . SER A 1 139 ? -0.686 -8.401 -8.957 1.00 96.69 139 SER A CA 1
ATOM 1059 C C . SER A 1 139 ? -2.013 -9.094 -8.615 1.00 96.69 139 SER A C 1
ATOM 1061 O O . SER A 1 139 ? -3.028 -8.808 -9.237 1.00 96.69 139 SER A O 1
ATOM 1063 N N . SER A 1 140 ? -2.030 -10.013 -7.639 1.00 96.94 140 SER A N 1
ATOM 1064 C CA . SER A 1 140 ? -3.258 -10.670 -7.159 1.00 96.94 140 SER A CA 1
ATOM 1065 C C . SER A 1 140 ? -3.975 -9.920 -6.030 1.00 96.94 140 SER A C 1
ATOM 1067 O O . SER A 1 140 ? -4.976 -10.417 -5.514 1.00 96.94 140 SER A O 1
ATOM 1069 N N . ALA A 1 141 ? -3.458 -8.762 -5.609 1.00 98.12 141 ALA A N 1
ATOM 1070 C CA . ALA A 1 141 ? -4.146 -7.868 -4.683 1.00 98.12 141 ALA A CA 1
ATOM 1071 C C . ALA A 1 141 ? -5.404 -7.249 -5.326 1.00 98.12 141 ALA A C 1
ATOM 1073 O O . ALA A 1 141 ? -5.590 -7.285 -6.539 1.00 98.12 141 ALA A O 1
ATOM 1074 N N . SER A 1 142 ? -6.272 -6.647 -4.513 1.00 98.00 142 SER A N 1
ATOM 1075 C CA . SER A 1 142 ? -7.453 -5.907 -4.973 1.00 98.00 142 SER A CA 1
ATOM 1076 C C . SER A 1 142 ? -7.510 -4.533 -4.314 1.00 98.00 142 SER A C 1
ATOM 1078 O O . SER A 1 142 ? -7.636 -4.442 -3.094 1.00 98.00 142 SER A O 1
ATOM 1080 N N . LEU A 1 143 ? -7.447 -3.471 -5.122 1.00 98.06 143 LEU A N 1
ATOM 1081 C CA . LEU A 1 143 ? -7.603 -2.078 -4.693 1.00 98.06 143 LEU A CA 1
ATOM 1082 C C . LEU A 1 143 ? -8.747 -1.448 -5.487 1.00 98.06 143 LEU A C 1
ATOM 1084 O O . LEU A 1 143 ? -8.596 -1.195 -6.680 1.00 98.06 143 LEU A O 1
ATOM 1088 N N . VAL A 1 144 ? -9.896 -1.216 -4.852 1.00 98.19 144 VAL A N 1
ATOM 1089 C CA . VAL A 1 144 ? -11.107 -0.744 -5.550 1.00 98.19 144 VAL A CA 1
ATOM 1090 C C . VAL A 1 144 ? -11.833 0.321 -4.736 1.00 98.19 144 VAL A C 1
ATOM 1092 O O . VAL A 1 144 ? -12.044 0.140 -3.543 1.00 98.19 144 VAL A O 1
ATOM 1095 N N . GLY A 1 145 ? -12.267 1.409 -5.373 1.00 98.56 145 GLY A N 1
ATOM 1096 C CA . GLY A 1 145 ? -13.117 2.421 -4.738 1.00 98.56 145 GLY A CA 1
ATOM 1097 C C . GLY A 1 145 ? -12.409 3.268 -3.679 1.00 98.56 145 GLY A C 1
ATOM 1098 O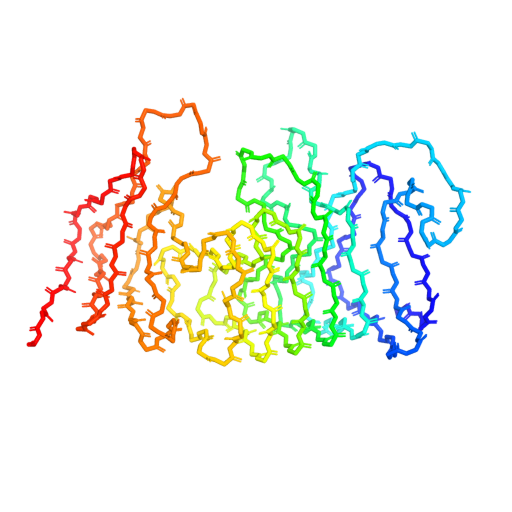 O . GLY A 1 145 ? -13.061 4.016 -2.957 1.00 98.56 145 GLY A O 1
ATOM 1099 N N . ASN A 1 146 ? -11.084 3.166 -3.552 1.00 98.88 146 ASN A N 1
ATOM 1100 C CA . ASN A 1 146 ? -10.352 3.903 -2.528 1.00 98.88 146 ASN A CA 1
ATOM 1101 C C . ASN A 1 146 ? -10.122 5.353 -2.946 1.00 98.88 146 ASN A C 1
ATOM 1103 O O . ASN A 1 146 ? -9.943 5.661 -4.125 1.00 98.88 146 ASN A O 1
ATOM 1107 N N . THR A 1 147 ? -10.063 6.233 -1.953 1.00 98.88 147 THR A N 1
ATOM 1108 C CA . THR A 1 147 ? -9.580 7.606 -2.102 1.00 98.88 147 THR A CA 1
ATOM 1109 C C . THR A 1 147 ? -8.222 7.712 -1.428 1.00 98.88 147 THR A C 1
ATOM 1111 O O . THR A 1 147 ? -8.110 7.523 -0.218 1.00 98.88 147 THR A O 1
ATOM 1114 N N . ILE A 1 148 ? -7.184 7.993 -2.208 1.00 98.75 148 ILE A N 1
ATOM 1115 C CA . ILE A 1 148 ? -5.802 8.086 -1.744 1.00 98.75 148 ILE A CA 1
ATOM 1116 C C . ILE A 1 148 ? -5.312 9.496 -2.069 1.00 98.75 148 ILE A C 1
ATOM 1118 O O . ILE A 1 148 ? -5.033 9.805 -3.226 1.00 98.75 148 ILE A O 1
ATOM 1122 N N . ILE A 1 149 ? -5.272 10.363 -1.057 1.00 98.62 149 ILE A N 1
ATOM 1123 C CA . ILE A 1 149 ? -5.127 11.820 -1.212 1.00 98.62 149 ILE A CA 1
ATOM 1124 C C . ILE A 1 149 ? -4.248 12.414 -0.110 1.00 98.62 149 ILE A C 1
ATOM 1126 O O . ILE A 1 149 ? -4.158 11.840 0.968 1.00 98.62 149 ILE A O 1
ATOM 1130 N N . SER A 1 150 ? -3.618 13.567 -0.341 1.00 98.19 150 SER A N 1
ATOM 1131 C CA . SER A 1 150 ? -2.750 14.236 0.642 1.00 98.19 150 SER A CA 1
A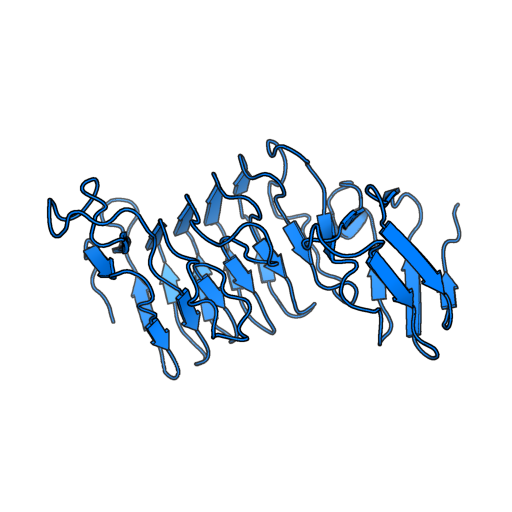TOM 1132 C C . SER A 1 150 ? -1.574 13.378 1.124 1.00 98.19 150 SER A C 1
ATOM 1134 O O . SER A 1 150 ? -1.021 13.621 2.194 1.00 98.19 150 SER A O 1
ATOM 1136 N N . ASN A 1 151 ? -1.182 12.360 0.356 1.00 96.62 151 ASN A N 1
ATOM 1137 C CA . ASN A 1 151 ? 0.065 11.639 0.583 1.00 96.62 151 ASN A CA 1
ATOM 1138 C C . ASN A 1 151 ? 1.190 12.292 -0.234 1.00 96.62 151 ASN A C 1
ATOM 1140 O O . ASN A 1 151 ? 0.915 13.077 -1.144 1.00 96.62 151 ASN A O 1
ATOM 1144 N N . SER A 1 152 ? 2.459 11.960 0.029 1.00 93.69 152 SER A N 1
ATOM 1145 C CA . SER A 1 152 ? 3.520 12.368 -0.911 1.00 93.69 152 SER A CA 1
ATOM 1146 C C . SER A 1 152 ? 3.372 11.615 -2.231 1.00 93.69 152 SER A C 1
ATOM 1148 O O . SER A 1 152 ? 3.333 12.239 -3.287 1.00 93.69 152 SER A O 1
ATOM 1150 N N . TYR A 1 153 ? 3.178 10.297 -2.155 1.00 94.00 153 TYR A N 1
ATOM 1151 C CA . TYR A 1 153 ? 2.820 9.454 -3.294 1.00 94.00 153 TYR A CA 1
ATOM 1152 C C . TYR A 1 153 ? 1.618 8.568 -2.944 1.00 94.00 153 TYR A C 1
ATOM 1154 O O . TYR A 1 153 ? 1.611 7.967 -1.864 1.00 94.00 153 TYR A O 1
ATOM 1162 N N . PRO A 1 154 ? 0.611 8.441 -3.826 1.00 97.12 154 PRO A N 1
ATOM 1163 C CA . PRO A 1 154 ? -0.575 7.645 -3.535 1.00 97.12 154 PRO A CA 1
ATOM 1164 C C . PRO A 1 154 ? -0.289 6.145 -3.577 1.00 97.12 154 PRO A C 1
ATOM 1166 O O . PRO A 1 154 ? -0.605 5.421 -2.634 1.00 97.12 154 PRO A O 1
ATOM 1169 N N . ILE A 1 155 ? 0.326 5.685 -4.665 1.00 97.00 155 ILE A N 1
ATOM 1170 C CA . ILE A 1 155 ? 0.647 4.282 -4.894 1.00 97.00 155 ILE A CA 1
ATOM 1171 C C . ILE A 1 155 ? 2.148 4.148 -5.045 1.00 97.00 155 ILE A C 1
ATOM 1173 O O . ILE A 1 155 ? 2.783 4.888 -5.799 1.00 97.00 155 ILE A O 1
ATOM 1177 N N . VAL A 1 156 ? 2.683 3.134 -4.385 1.00 94.12 156 VAL A N 1
ATOM 1178 C CA . VAL A 1 156 ? 3.970 2.555 -4.721 1.00 94.12 156 VAL A CA 1
ATOM 1179 C C . VAL A 1 156 ? 3.776 1.078 -5.020 1.00 94.12 156 VAL A C 1
ATOM 1181 O O . VAL A 1 156 ? 2.916 0.430 -4.428 1.00 94.12 156 VAL A O 1
ATOM 1184 N N . GLN A 1 157 ? 4.571 0.514 -5.917 1.00 94.94 157 GLN A N 1
ATOM 1185 C CA . GLN A 1 157 ? 4.486 -0.899 -6.247 1.00 94.94 157 GLN A CA 1
ATOM 1186 C C . GLN A 1 157 ? 5.850 -1.550 -6.453 1.00 94.94 157 GLN A C 1
ATOM 1188 O O . GLN A 1 157 ? 6.831 -0.907 -6.838 1.00 94.94 157 GLN A O 1
ATOM 1193 N N . HIS A 1 158 ? 5.890 -2.858 -6.208 1.00 93.94 158 HIS A N 1
ATOM 1194 C CA . HIS A 1 158 ? 6.972 -3.706 -6.684 1.00 93.94 158 HIS A CA 1
ATOM 1195 C C . HIS A 1 158 ? 6.959 -3.704 -8.226 1.00 93.94 158 HIS A C 1
ATOM 1197 O O . HIS A 1 158 ? 5.880 -3.735 -8.821 1.00 93.94 158 HIS A O 1
ATOM 1203 N N . PRO A 1 159 ? 8.113 -3.674 -8.912 1.00 94.75 159 PRO A N 1
ATOM 1204 C CA . PRO A 1 159 ? 8.162 -3.484 -10.364 1.00 94.75 159 PRO A CA 1
ATOM 1205 C C . PRO A 1 159 ? 7.478 -4.590 -11.183 1.00 94.75 159 PRO A C 1
ATOM 1207 O O . PRO A 1 159 ? 6.960 -4.309 -12.262 1.00 94.75 159 PRO A O 1
ATOM 1210 N N . ASN A 1 160 ? 7.409 -5.820 -10.656 1.00 95.19 160 ASN A N 1
ATOM 1211 C CA . ASN A 1 160 ? 6.644 -6.927 -11.254 1.00 95.19 160 ASN A CA 1
ATOM 1212 C C . ASN A 1 160 ? 5.115 -6.848 -11.060 1.00 95.19 160 ASN A C 1
ATOM 1214 O O . ASN A 1 160 ? 4.410 -7.770 -11.467 1.00 95.19 160 ASN A O 1
ATOM 1218 N N . VAL A 1 161 ? 4.587 -5.799 -10.420 1.00 96.38 161 VAL A N 1
ATOM 1219 C CA . VAL A 1 161 ? 3.140 -5.639 -10.233 1.00 96.38 161 VAL A CA 1
ATOM 1220 C C . VAL A 1 161 ? 2.497 -5.053 -11.486 1.00 96.38 161 VAL A C 1
ATOM 1222 O O . VAL A 1 161 ? 2.864 -3.979 -11.963 1.00 96.38 161 VAL A O 1
ATOM 1225 N N . SER A 1 162 ? 1.472 -5.753 -11.960 1.00 95.94 162 SER A N 1
ATOM 1226 C CA . SER A 1 162 ? 0.541 -5.315 -12.998 1.00 95.94 162 SER A CA 1
ATOM 1227 C C . SER A 1 162 ? -0.868 -5.405 -12.423 1.00 95.94 162 SER A C 1
ATOM 1229 O O . SER A 1 162 ? -1.525 -6.440 -12.531 1.00 95.94 162 SER A O 1
ATOM 1231 N N . LEU A 1 163 ? -1.298 -4.340 -11.746 1.00 97.06 163 LEU A N 1
ATOM 1232 C CA . LEU A 1 163 ? -2.593 -4.254 -11.077 1.00 97.06 163 LEU A CA 1
ATOM 1233 C C . LEU A 1 163 ? -3.398 -3.073 -11.623 1.00 97.06 163 LEU A C 1
ATOM 1235 O O . LEU A 1 163 ? -2.837 -2.017 -11.896 1.00 97.06 163 LEU A O 1
ATOM 1239 N N . ASP A 1 164 ? -4.709 -3.256 -11.768 1.00 97.12 164 ASP A N 1
ATOM 1240 C CA . ASP A 1 16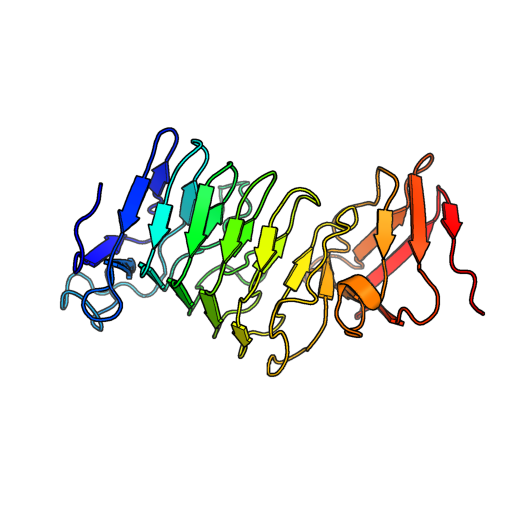4 ? -5.626 -2.191 -12.168 1.00 97.12 164 ASP A CA 1
ATOM 1241 C C . ASP A 1 164 ? -5.969 -1.284 -10.976 1.00 97.12 164 ASP A C 1
ATOM 1243 O O . ASP A 1 164 ? -6.618 -1.698 -10.013 1.00 97.12 164 ASP A O 1
ATOM 1247 N N . TYR A 1 165 ? -5.534 -0.031 -11.058 1.00 97.81 165 TYR A N 1
ATOM 1248 C CA . TYR A 1 165 ? -5.814 1.029 -10.099 1.00 97.81 165 TYR A CA 1
ATOM 1249 C C . TYR A 1 165 ? -6.943 1.959 -10.546 1.00 97.81 165 TYR A C 1
ATOM 1251 O O . TYR A 1 165 ? -7.300 2.866 -9.791 1.00 97.81 165 TYR A O 1
ATOM 1259 N N . SER A 1 166 ? -7.517 1.762 -11.736 1.00 94.50 166 SER A N 1
ATOM 1260 C CA . SER A 1 166 ? -8.408 2.736 -12.377 1.00 94.50 166 SER A CA 1
ATOM 1261 C C . SER A 1 166 ? -9.701 3.020 -11.613 1.00 94.50 166 SER A C 1
ATOM 1263 O O . SER A 1 166 ? -10.263 4.108 -11.724 1.00 94.50 166 SER A O 1
ATOM 1265 N N . GLY A 1 167 ? -10.134 2.079 -10.772 1.00 96.06 167 GLY A N 1
ATOM 1266 C CA . GLY A 1 167 ? -11.268 2.242 -9.867 1.00 96.06 167 GLY A CA 1
ATOM 1267 C C . GLY A 1 167 ? -10.984 3.060 -8.601 1.00 96.06 167 GLY A C 1
ATOM 1268 O O . GLY A 1 167 ? -11.822 3.045 -7.703 1.00 96.06 167 GLY A O 1
ATOM 1269 N N . ASN A 1 168 ? -9.827 3.717 -8.472 1.00 98.50 168 ASN A N 1
ATOM 1270 C CA . ASN A 1 168 ? -9.443 4.490 -7.286 1.00 98.50 168 ASN A CA 1
ATOM 1271 C C . ASN A 1 168 ? -9.236 5.975 -7.627 1.00 98.50 168 ASN A C 1
ATOM 1273 O O . ASN A 1 168 ? -8.780 6.328 -8.715 1.00 98.50 168 ASN A O 1
ATOM 1277 N N . ALA A 1 169 ? -9.527 6.853 -6.669 1.00 98.19 169 ALA A N 1
ATOM 1278 C CA . ALA A 1 169 ? -9.210 8.274 -6.754 1.00 98.19 169 ALA A CA 1
ATOM 1279 C C . ALA A 1 169 ? -7.799 8.515 -6.200 1.00 98.19 169 ALA A C 1
ATOM 1281 O O . ALA A 1 169 ? -7.577 8.404 -4.995 1.00 98.19 169 ALA A O 1
ATOM 1282 N N . LEU A 1 170 ? -6.853 8.825 -7.089 1.00 98.12 170 LEU A N 1
ATOM 1283 C CA . LEU A 1 170 ? -5.418 8.921 -6.781 1.00 98.12 170 LEU A CA 1
ATOM 1284 C C . LEU A 1 170 ? -4.844 10.339 -6.949 1.00 98.12 170 LEU A C 1
ATOM 1286 O O . LEU A 1 170 ? -3.630 10.513 -6.915 1.00 98.12 170 LEU A O 1
ATOM 1290 N N . THR A 1 171 ? -5.697 11.340 -7.179 1.00 97.19 171 THR A N 1
ATOM 1291 C CA . THR A 1 171 ? -5.285 12.734 -7.403 1.00 97.19 171 THR A CA 1
ATOM 1292 C C . THR A 1 171 ? -5.362 13.572 -6.133 1.00 97.19 171 THR A C 1
ATOM 1294 O O . THR A 1 171 ? -6.234 13.337 -5.294 1.00 97.19 171 THR A O 1
ATOM 1297 N N . GLY A 1 172 ? -4.536 14.614 -6.040 1.00 97.75 172 GLY A N 1
ATOM 1298 C CA . GLY A 1 172 ? -4.464 15.489 -4.863 1.00 97.75 172 GLY A CA 1
ATOM 1299 C C . GLY A 1 172 ? -3.409 15.047 -3.847 1.00 97.75 172 GLY A C 1
ATOM 1300 O O . GLY A 1 172 ? -3.516 15.362 -2.663 1.00 97.75 172 GLY A O 1
ATOM 1301 N N . ASN A 1 173 ? -2.408 14.296 -4.300 1.00 98.12 173 ASN A N 1
ATOM 1302 C CA . ASN A 1 173 ? -1.183 13.992 -3.568 1.00 98.12 173 ASN A CA 1
ATOM 1303 C C . ASN A 1 173 ? -0.083 14.974 -4.001 1.00 98.12 173 ASN A C 1
ATOM 1305 O O . ASN A 1 173 ? -0.243 15.708 -4.977 1.00 98.12 173 ASN A O 1
ATOM 1309 N N . THR A 1 174 ? 1.051 15.000 -3.295 1.00 96.62 174 THR A N 1
ATOM 1310 C CA . THR A 1 174 ? 2.200 15.826 -3.717 1.00 96.62 174 THR A CA 1
ATOM 1311 C C . THR A 1 174 ? 2.658 15.436 -5.123 1.00 96.62 174 THR A C 1
ATOM 1313 O O . THR A 1 174 ? 2.944 16.303 -5.949 1.00 96.62 174 THR A O 1
ATOM 1316 N N . TYR A 1 175 ? 2.672 14.131 -5.404 1.00 95.12 175 TYR A N 1
ATOM 1317 C CA . TYR A 1 175 ? 2.966 13.564 -6.710 1.00 95.12 175 TYR A CA 1
ATOM 1318 C C . TYR A 1 175 ? 1.885 12.552 -7.099 1.00 95.12 175 TYR A C 1
ATOM 1320 O O . TYR A 1 175 ? 1.840 11.432 -6.589 1.00 95.12 175 TYR A O 1
ATOM 1328 N N . ASP A 1 176 ? 1.025 12.937 -8.040 1.00 97.19 176 ASP A N 1
ATOM 1329 C CA . ASP A 1 176 ? 0.007 12.052 -8.608 1.00 97.19 176 ASP A CA 1
ATOM 1330 C C . ASP A 1 176 ? 0.657 11.109 -9.638 1.00 97.19 176 ASP A C 1
ATOM 1332 O O . ASP A 1 176 ? 0.774 11.418 -10.827 1.00 97.19 176 ASP A O 1
ATOM 1336 N N . ALA A 1 177 ? 1.150 9.969 -9.152 1.00 96.94 177 ALA A N 1
ATOM 1337 C CA . ALA A 1 177 ? 1.846 8.957 -9.940 1.00 96.94 177 ALA A CA 1
ATOM 1338 C C . ALA A 1 177 ? 1.740 7.565 -9.303 1.00 96.94 177 ALA A C 1
ATOM 1340 O O . ALA A 1 177 ? 1.510 7.432 -8.098 1.00 96.94 177 ALA A O 1
ATOM 1341 N N . VAL A 1 178 ? 1.972 6.529 -10.111 1.00 97.50 178 VAL A N 1
ATOM 1342 C CA . VAL A 1 178 ? 2.269 5.182 -9.612 1.00 97.50 178 VAL A CA 1
ATOM 1343 C C . VAL A 1 178 ? 3.780 5.043 -9.504 1.00 97.50 178 VAL A C 1
ATOM 1345 O O . VAL A 1 178 ? 4.490 4.995 -10.507 1.00 97.50 178 VAL A O 1
ATOM 1348 N N . VAL A 1 179 ? 4.290 5.000 -8.279 1.00 95.56 179 VAL A N 1
ATOM 1349 C CA . VAL A 1 179 ? 5.725 4.855 -8.044 1.00 95.56 179 VAL A CA 1
ATOM 1350 C C . VAL A 1 179 ? 6.131 3.395 -8.183 1.00 95.56 179 VAL A C 1
ATOM 1352 O O . VAL A 1 179 ? 5.473 2.498 -7.663 1.00 95.56 179 VAL A O 1
ATOM 1355 N N . VAL A 1 180 ? 7.250 3.151 -8.850 1.00 95.19 180 VAL A N 1
ATOM 1356 C CA . VAL A 1 180 ? 7.915 1.855 -8.923 1.00 95.19 180 VAL A CA 1
ATOM 1357 C C . VAL A 1 180 ? 9.210 1.955 -8.134 1.00 95.19 180 VAL A C 1
ATOM 1359 O O . VAL A 1 180 ? 10.074 2.767 -8.468 1.00 95.19 180 VAL A O 1
ATOM 1362 N N . PHE A 1 181 ? 9.362 1.135 -7.091 1.00 89.50 181 PHE A N 1
ATOM 1363 C CA . PHE A 1 181 ? 10.601 1.151 -6.316 1.00 89.50 181 PHE A CA 1
ATOM 1364 C C . PHE A 1 181 ? 11.753 0.529 -7.104 1.00 89.50 181 PHE A C 1
ATOM 1366 O O . PHE A 1 181 ? 11.815 -0.692 -7.257 1.00 89.50 181 PHE A O 1
ATOM 1373 N N . ALA A 1 182 ? 12.710 1.369 -7.502 1.00 82.81 182 ALA A N 1
ATOM 1374 C CA . ALA A 1 182 ? 13.943 1.003 -8.205 1.00 82.81 182 ALA A CA 1
ATOM 1375 C C . ALA A 1 182 ? 14.999 0.345 -7.287 1.00 82.81 182 ALA A C 1
ATOM 1377 O O . ALA A 1 182 ? 16.183 0.325 -7.588 1.00 82.81 182 ALA A O 1
ATOM 1378 N N . ASN A 1 183 ? 14.577 -0.160 -6.125 1.00 81.75 183 ASN A N 1
ATOM 1379 C CA . ASN A 1 183 ? 15.386 -0.980 -5.221 1.00 81.75 183 ASN A CA 1
ATOM 1380 C C . ASN A 1 183 ? 15.152 -2.484 -5.432 1.00 81.75 183 ASN A C 1
ATOM 1382 O O . ASN A 1 183 ? 15.774 -3.302 -4.758 1.00 81.75 183 ASN A O 1
ATOM 1386 N N . ASN A 1 184 ? 14.205 -2.838 -6.300 1.00 88.12 184 ASN A N 1
ATOM 1387 C CA . ASN A 1 184 ? 13.861 -4.207 -6.652 1.00 88.12 184 ASN A CA 1
ATOM 1388 C C . ASN A 1 184 ? 13.977 -4.363 -8.164 1.00 88.12 184 ASN A C 1
ATOM 1390 O O . ASN A 1 184 ? 13.803 -3.384 -8.881 1.00 88.12 184 ASN A O 1
ATOM 1394 N N . ASP A 1 185 ? 14.162 -5.595 -8.624 1.00 93.62 185 ASP A N 1
ATOM 1395 C CA . ASP A 1 185 ? 14.317 -5.907 -10.043 1.00 93.62 185 ASP A CA 1
ATOM 1396 C C . ASP A 1 185 ? 13.067 -6.552 -10.635 1.00 93.62 185 ASP A C 1
ATOM 1398 O O . ASP A 1 185 ? 12.272 -7.194 -9.942 1.00 93.62 185 ASP A O 1
ATOM 1402 N N . ILE A 1 186 ? 12.926 -6.429 -11.952 1.00 96.94 186 ILE A N 1
ATOM 1403 C CA . ILE A 1 186 ? 11.939 -7.163 -12.739 1.00 96.94 186 ILE A CA 1
ATOM 1404 C C . ILE A 1 186 ? 12.504 -8.558 -12.992 1.00 96.94 186 ILE A C 1
ATOM 1406 O O . ILE A 1 186 ? 13.422 -8.740 -13.788 1.00 96.94 186 ILE A O 1
ATOM 1410 N N . THR A 1 187 ? 11.950 -9.551 -12.296 1.00 96.75 187 THR A N 1
ATOM 1411 C CA . THR A 1 187 ? 12.428 -10.952 -12.326 1.00 96.75 187 THR A CA 1
ATOM 1412 C C . THR A 1 187 ? 11.496 -11.922 -13.057 1.00 96.75 187 THR A C 1
ATOM 1414 O O . THR A 1 187 ? 11.850 -13.077 -13.277 1.00 96.75 187 THR A O 1
ATOM 1417 N N . ALA A 1 188 ? 10.316 -11.451 -13.451 1.00 96.81 188 ALA A N 1
ATOM 1418 C CA . ALA A 1 188 ? 9.331 -12.140 -14.276 1.00 96.81 188 ALA A CA 1
ATOM 1419 C C . ALA A 1 188 ? 8.696 -11.145 -15.260 1.00 96.81 188 ALA A C 1
ATOM 1421 O O . ALA A 1 188 ? 8.927 -9.938 -15.156 1.00 96.81 188 ALA A O 1
ATOM 1422 N N . ASP A 1 189 ? 7.884 -11.632 -16.196 1.00 97.19 189 ASP A N 1
ATOM 1423 C CA . ASP A 1 189 ? 7.187 -10.751 -17.131 1.00 97.19 189 ASP A CA 1
ATOM 1424 C C . ASP A 1 189 ? 6.266 -9.772 -16.391 1.00 97.19 189 ASP A C 1
ATOM 1426 O O . ASP A 1 189 ? 5.535 -10.142 -15.467 1.00 97.19 189 ASP A O 1
ATOM 1430 N N . ALA A 1 190 ? 6.322 -8.507 -16.796 1.00 96.44 190 ALA A N 1
ATOM 1431 C CA . ALA A 1 190 ? 5.542 -7.422 -16.225 1.00 96.44 190 ALA A CA 1
ATOM 1432 C C . ALA A 1 190 ? 5.005 -6.518 -17.335 1.00 96.44 190 ALA A C 1
ATOM 1434 O O . ALA A 1 190 ? 5.610 -6.366 -18.398 1.00 96.44 190 ALA A O 1
ATOM 1435 N N . THR A 1 191 ? 3.856 -5.901 -17.087 1.00 97.31 191 THR A N 1
ATOM 1436 C CA . THR A 1 191 ? 3.252 -4.919 -17.992 1.00 97.31 191 THR A CA 1
ATOM 1437 C C . THR A 1 191 ? 2.963 -3.629 -17.245 1.00 97.31 191 THR A C 1
ATOM 1439 O O . THR A 1 191 ? 2.273 -3.637 -16.222 1.00 97.31 191 THR A O 1
ATOM 1442 N N . TRP A 1 192 ? 3.462 -2.518 -17.778 1.00 97.69 192 TRP A N 1
ATOM 1443 C CA . TRP A 1 192 ? 3.098 -1.171 -17.365 1.00 97.69 192 TRP A CA 1
ATOM 1444 C C . TRP A 1 192 ? 2.214 -0.556 -18.440 1.00 97.69 192 TRP A C 1
ATOM 1446 O O . TRP A 1 192 ? 2.588 -0.469 -19.609 1.00 97.69 192 TRP A O 1
ATOM 1456 N N . SER A 1 193 ? 1.019 -0.147 -18.031 1.00 97.31 193 SER A N 1
ATOM 1457 C CA . SER A 1 193 ? 0.011 0.410 -18.925 1.00 97.31 193 SER A CA 1
ATOM 1458 C C . SER A 1 193 ? -0.669 1.610 -18.286 1.00 97.31 193 SER A C 1
ATOM 1460 O O . SER A 1 193 ? -1.023 1.562 -17.106 1.00 97.31 193 SER A O 1
ATOM 1462 N N . SER A 1 194 ? -0.883 2.668 -19.068 1.00 96.56 194 SER A N 1
ATOM 1463 C CA . SER A 1 194 ? -1.686 3.829 -18.669 1.00 96.56 194 SER A CA 1
ATOM 1464 C C . SER A 1 194 ? -3.145 3.463 -18.372 1.00 96.56 194 SER A C 1
ATOM 1466 O O . SER A 1 194 ? -3.786 4.124 -17.559 1.00 96.56 194 SER A O 1
ATOM 1468 N N . ALA A 1 195 ? -3.669 2.382 -18.963 1.00 96.31 195 ALA A N 1
ATOM 1469 C CA . ALA A 1 195 ? -5.010 1.887 -18.656 1.00 96.31 195 ALA A CA 1
ATOM 1470 C C . ALA A 1 195 ? -5.119 1.407 -17.200 1.00 96.31 195 ALA A C 1
ATOM 1472 O O . ALA A 1 195 ? -6.119 1.671 -16.540 1.00 96.31 195 ALA A O 1
ATOM 1473 N N . LEU A 1 196 ? -4.060 0.774 -16.679 1.00 96.56 196 LEU A N 1
ATOM 1474 C CA . LEU A 1 196 ? -4.000 0.297 -15.295 1.00 96.56 196 LEU A CA 1
ATOM 1475 C C . LEU A 1 196 ? -3.891 1.444 -14.284 1.00 96.56 196 LEU A C 1
ATOM 1477 O O . LEU A 1 196 ? -4.265 1.281 -13.131 1.00 96.56 196 LEU A O 1
ATOM 1481 N N . THR A 1 197 ? -3.385 2.608 -14.686 1.00 96.44 197 THR A N 1
ATOM 1482 C CA . THR A 1 197 ? -3.136 3.744 -13.784 1.00 96.44 197 THR A CA 1
ATOM 1483 C C . THR A 1 197 ? -4.134 4.884 -13.959 1.00 96.44 197 THR A C 1
ATOM 1485 O O . THR A 1 197 ? -3.938 5.958 -13.390 1.00 96.44 197 THR A O 1
ATOM 1488 N N . ASN A 1 198 ? -5.181 4.684 -14.769 1.00 93.69 198 ASN A N 1
ATOM 1489 C CA . ASN A 1 198 ? -6.101 5.742 -15.199 1.00 93.69 198 ASN A CA 1
ATOM 1490 C C . ASN A 1 198 ? -5.368 6.967 -15.782 1.00 93.69 198 ASN A C 1
ATOM 1492 O O . ASN A 1 198 ? -5.691 8.118 -15.494 1.00 93.69 198 ASN A O 1
ATOM 1496 N N . GLY A 1 199 ? -4.325 6.711 -16.570 1.00 95.62 199 GLY A N 1
ATOM 1497 C CA . GLY A 1 199 ? -3.521 7.735 -17.230 1.00 95.62 199 GLY A CA 1
ATOM 1498 C C . GLY A 1 199 ? -2.421 8.361 -16.371 1.00 95.62 199 GLY A C 1
ATOM 1499 O O . GLY A 1 199 ? -1.656 9.169 -16.898 1.00 95.62 199 GLY A O 1
ATOM 1500 N N . LEU A 1 200 ? -2.288 8.003 -15.088 1.00 97.38 200 LEU A N 1
ATOM 1501 C CA . LEU A 1 200 ? -1.170 8.484 -14.273 1.00 97.38 200 LEU A CA 1
ATOM 1502 C C . LEU A 1 200 ? 0.170 7.914 -14.771 1.00 97.38 200 LEU A C 1
ATOM 1504 O O . LEU A 1 200 ? 0.228 6.759 -15.205 1.00 97.38 200 LEU A O 1
ATOM 1508 N N . PRO A 1 201 ? 1.265 8.691 -14.701 1.00 97.75 201 PRO A N 1
ATOM 1509 C CA . PRO A 1 201 ? 2.583 8.202 -15.081 1.00 97.75 201 PRO A CA 1
ATOM 1510 C C . PRO A 1 201 ? 3.103 7.165 -14.078 1.00 97.75 201 PRO A C 1
ATOM 1512 O O . PRO A 1 201 ? 2.789 7.221 -12.885 1.00 97.75 201 PRO A O 1
ATOM 1515 N N . TYR A 1 202 ? 3.976 6.281 -14.560 1.00 97.94 202 TYR A N 1
ATOM 1516 C CA . TYR A 1 202 ? 4.877 5.519 -13.703 1.00 97.94 202 TYR A CA 1
ATOM 1517 C C . TYR A 1 202 ? 6.106 6.373 -13.378 1.00 97.94 202 TYR A C 1
ATOM 1519 O O . TYR A 1 202 ? 6.638 7.056 -14.259 1.00 97.94 202 TYR A O 1
ATOM 1527 N N . VAL A 1 203 ? 6.568 6.337 -12.131 1.00 96.50 203 VAL A N 1
ATOM 1528 C CA . VAL A 1 203 ? 7.783 7.037 -11.685 1.00 96.50 203 VAL A CA 1
ATOM 1529 C C . VAL A 1 203 ? 8.720 6.030 -11.032 1.00 96.50 203 VAL A C 1
ATOM 1531 O O . VAL A 1 203 ? 8.350 5.414 -10.037 1.00 96.50 203 VAL A O 1
ATOM 1534 N N . LEU A 1 204 ? 9.924 5.852 -11.572 1.00 94.50 204 LEU A N 1
ATOM 1535 C CA . LEU A 1 204 ? 10.975 5.100 -10.893 1.00 94.50 204 LEU A CA 1
ATOM 1536 C C . LEU A 1 204 ? 11.534 5.970 -9.769 1.00 94.50 204 LEU A C 1
ATOM 1538 O O . LEU A 1 204 ? 12.005 7.074 -10.036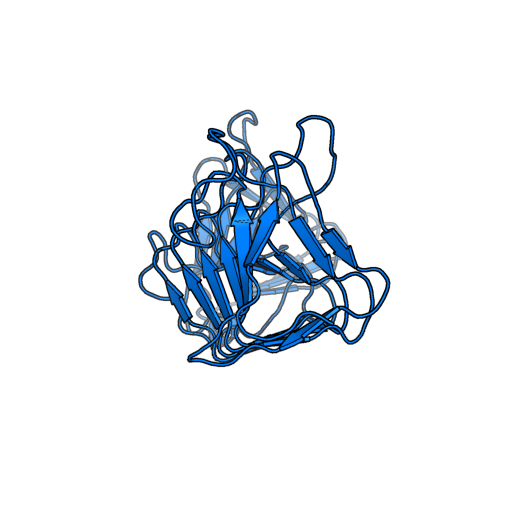 1.00 94.50 204 LEU A O 1
ATOM 1542 N N . HIS A 1 205 ? 11.490 5.454 -8.544 1.00 90.06 205 HIS A N 1
ATOM 1543 C CA . HIS A 1 205 ? 11.935 6.152 -7.341 1.00 90.06 205 HIS A CA 1
ATOM 1544 C C . HIS A 1 205 ? 12.709 5.198 -6.431 1.00 90.06 205 HIS A C 1
ATOM 1546 O O . HIS A 1 205 ? 12.353 4.023 -6.309 1.00 90.06 205 HIS A O 1
ATOM 1552 N N . GLY A 1 206 ? 13.729 5.704 -5.745 1.00 82.88 206 GLY A N 1
ATOM 1553 C CA . GLY A 1 206 ? 14.443 4.976 -4.699 1.00 82.88 206 GLY A CA 1
ATOM 1554 C C . GLY A 1 206 ? 14.267 5.630 -3.335 1.00 82.88 206 GLY A C 1
ATOM 1555 O O . GLY A 1 206 ? 14.193 6.848 -3.230 1.00 82.88 206 GLY A O 1
ATOM 1556 N N . TYR A 1 207 ? 14.219 4.832 -2.271 1.00 75.25 207 TYR A N 1
ATOM 1557 C CA . TYR A 1 207 ? 13.824 5.314 -0.937 1.00 75.25 207 TYR A CA 1
ATOM 1558 C C . TYR A 1 207 ? 14.990 5.542 0.049 1.00 75.25 207 TYR A C 1
ATOM 1560 O O . TYR A 1 207 ? 14.755 5.665 1.251 1.00 75.25 207 TYR A O 1
ATOM 1568 N N . TYR A 1 208 ? 16.249 5.567 -0.412 1.00 67.50 208 TYR A N 1
ATOM 1569 C CA . TYR A 1 208 ? 17.395 5.257 0.454 1.00 67.50 208 TYR A CA 1
ATOM 1570 C C . TYR A 1 208 ? 18.513 6.284 0.653 1.00 67.50 208 TYR A C 1
ATOM 1572 O O . TYR A 1 208 ? 19.435 5.880 1.313 1.00 67.50 208 TYR A O 1
ATOM 1580 N N . TYR A 1 209 ? 18.514 7.539 0.201 1.00 57.34 209 TYR A N 1
ATOM 1581 C CA . TYR A 1 209 ? 19.514 8.628 0.430 1.00 57.34 209 TYR A CA 1
ATOM 1582 C C . TYR A 1 209 ? 21.057 8.378 0.521 1.00 57.34 209 TYR A C 1
ATOM 1584 O O . TYR A 1 209 ? 21.803 9.349 0.451 1.00 57.34 209 TYR A O 1
ATOM 1592 N N . SER A 1 210 ? 21.584 7.162 0.682 1.00 57.06 210 SER A N 1
ATOM 1593 C CA . SER A 1 210 ? 22.989 6.824 0.951 1.00 57.06 210 SER A CA 1
ATOM 1594 C C . SER A 1 210 ? 23.616 5.946 -0.133 1.00 57.06 210 SER A C 1
ATOM 1596 O O . SER A 1 210 ? 24.784 5.570 -0.022 1.00 57.06 210 SER A O 1
ATOM 1598 N N . VAL A 1 211 ? 22.862 5.637 -1.189 1.00 62.84 211 VAL A N 1
ATOM 1599 C CA . VAL A 1 211 ? 23.380 4.989 -2.394 1.00 62.84 211 VAL A CA 1
ATOM 1600 C C . VAL A 1 211 ? 23.573 6.025 -3.493 1.00 62.84 211 VAL A C 1
ATOM 1602 O O . VAL A 1 211 ? 22.820 6.989 -3.599 1.00 62.84 211 VAL A O 1
ATOM 1605 N N . TRP A 1 212 ? 24.609 5.824 -4.305 1.00 65.31 212 TRP A N 1
ATOM 1606 C CA . TRP A 1 212 ? 24.954 6.706 -5.422 1.00 65.31 212 TRP A CA 1
ATOM 1607 C C . TRP A 1 212 ? 23.909 6.683 -6.543 1.00 65.31 212 TRP A C 1
ATOM 1609 O O . TRP A 1 212 ? 23.853 7.618 -7.337 1.00 65.31 212 TRP A O 1
ATOM 1619 N N . HIS A 1 213 ? 23.120 5.610 -6.606 1.00 68.38 213 HIS A N 1
ATOM 1620 C CA . HIS A 1 213 ? 22.067 5.383 -7.584 1.00 68.38 213 HIS A CA 1
ATOM 1621 C C . HIS A 1 213 ? 21.144 4.233 -7.179 1.00 68.38 213 HIS A C 1
ATOM 1623 O O . HIS A 1 213 ? 21.489 3.415 -6.322 1.00 68.38 213 HIS A O 1
ATOM 1629 N N . TYR A 1 214 ? 19.980 4.188 -7.823 1.00 80.56 214 TYR A N 1
ATOM 1630 C CA . TYR A 1 214 ? 18.985 3.128 -7.744 1.00 80.56 214 TYR A CA 1
ATOM 1631 C C . TYR A 1 214 ? 18.824 2.492 -9.114 1.00 80.56 214 TYR A C 1
ATOM 1633 O O . TYR A 1 214 ? 18.442 3.164 -10.073 1.00 80.56 214 TYR A O 1
ATOM 1641 N N . ASP A 1 215 ? 19.101 1.200 -9.186 1.00 85.38 215 ASP A N 1
ATOM 1642 C CA . ASP A 1 215 ? 19.002 0.428 -10.411 1.00 85.38 215 ASP A CA 1
ATOM 1643 C C . ASP A 1 215 ? 17.740 -0.419 -10.382 1.00 85.38 215 ASP A C 1
ATOM 1645 O O . ASP A 1 215 ? 17.632 -1.344 -9.581 1.00 85.38 215 ASP A O 1
ATOM 1649 N N . LEU A 1 216 ? 16.806 -0.126 -11.286 1.00 92.50 216 LEU A N 1
ATOM 1650 C CA . LEU A 1 216 ? 15.795 -1.099 -11.671 1.00 92.50 216 LEU A CA 1
ATOM 1651 C C . LEU A 1 216 ? 16.361 -1.942 -12.814 1.00 92.50 216 LEU A C 1
ATOM 1653 O O . LEU A 1 216 ? 16.508 -1.439 -13.929 1.00 92.50 216 LEU A O 1
ATOM 1657 N N . GLU A 1 217 ? 16.658 -3.215 -12.569 1.00 95.94 217 GLU A N 1
ATOM 1658 C CA . GLU A 1 217 ? 17.106 -4.133 -13.615 1.00 95.94 217 GLU A CA 1
ATOM 1659 C C . GLU A 1 217 ? 15.940 -4.969 -14.157 1.00 95.94 217 GLU A C 1
ATOM 1661 O O . GLU A 1 217 ? 15.192 -5.601 -13.408 1.00 95.94 217 GLU A O 1
ATOM 1666 N N . ILE A 1 218 ? 15.799 -5.027 -15.481 1.00 97.75 218 ILE A N 1
ATOM 1667 C CA . ILE A 1 218 ? 15.063 -6.103 -16.146 1.00 97.75 218 ILE A CA 1
ATOM 1668 C C . ILE A 1 218 ? 16.016 -7.280 -16.263 1.00 97.75 218 ILE A C 1
ATOM 1670 O O . ILE A 1 218 ? 16.886 -7.279 -17.132 1.00 97.75 218 ILE A O 1
ATOM 1674 N N . ARG A 1 219 ? 15.851 -8.275 -15.391 1.00 98.06 219 ARG A N 1
ATOM 1675 C CA . ARG A 1 219 ? 16.749 -9.431 -15.319 1.00 98.06 219 ARG A CA 1
ATOM 1676 C C . ARG A 1 219 ? 16.628 -10.304 -16.565 1.00 98.06 219 ARG A C 1
ATOM 1678 O O . ARG A 1 219 ? 15.568 -10.397 -17.189 1.00 98.06 219 ARG A O 1
ATOM 1685 N N . ALA A 1 220 ? 17.706 -11.013 -16.893 1.00 98.06 220 ALA A N 1
ATOM 1686 C CA . ALA A 1 220 ? 17.707 -11.989 -17.978 1.00 98.06 220 ALA A CA 1
ATOM 1687 C C . ALA A 1 220 ? 16.553 -13.005 -17.834 1.00 98.06 220 ALA A C 1
ATOM 1689 O O . ALA A 1 220 ? 16.356 -13.602 -16.775 1.00 98.06 220 ALA A O 1
ATOM 1690 N N . GLY A 1 221 ? 15.801 -13.214 -18.917 1.00 97.38 221 GLY A N 1
ATOM 1691 C CA . GLY A 1 221 ? 14.628 -14.095 -18.942 1.00 97.38 221 GLY A CA 1
ATOM 1692 C C . GLY A 1 221 ? 13.300 -13.429 -18.564 1.00 97.38 221 GLY A C 1
ATOM 1693 O O . GLY A 1 221 ? 12.270 -14.084 -18.693 1.00 97.38 221 GLY A O 1
ATOM 1694 N N . ALA A 1 222 ? 13.305 -12.157 -18.152 1.00 98.31 222 ALA A N 1
ATOM 1695 C CA . ALA A 1 222 ? 12.100 -11.365 -17.924 1.00 98.31 222 ALA A CA 1
ATOM 1696 C C . ALA A 1 222 ? 11.855 -10.349 -19.051 1.00 98.31 222 ALA A C 1
ATOM 1698 O O . ALA A 1 222 ? 12.795 -9.834 -19.666 1.00 98.31 222 ALA A O 1
ATOM 1699 N N . THR A 1 223 ? 10.582 -10.029 -19.281 1.00 98.19 223 THR A N 1
ATOM 1700 C CA . THR A 1 223 ? 10.145 -8.985 -20.212 1.00 98.19 223 THR A CA 1
ATOM 1701 C C . THR A 1 223 ? 9.381 -7.887 -19.480 1.00 98.19 223 THR A C 1
ATOM 1703 O O . THR A 1 223 ? 8.352 -8.153 -18.858 1.00 98.19 223 THR A O 1
ATOM 1706 N N . LEU A 1 224 ? 9.821 -6.634 -19.607 1.00 98.06 224 LEU A N 1
ATOM 1707 C CA . LEU A 1 224 ? 8.977 -5.480 -19.303 1.00 98.06 224 LEU A CA 1
ATOM 1708 C C . LEU A 1 224 ? 8.283 -5.017 -20.581 1.00 98.06 224 LEU A C 1
ATOM 1710 O O . LEU A 1 224 ? 8.943 -4.578 -21.523 1.00 98.06 224 LEU A O 1
ATOM 1714 N N . THR A 1 225 ? 6.956 -5.063 -20.588 1.00 97.94 225 THR A N 1
ATOM 1715 C CA . THR A 1 225 ? 6.139 -4.448 -21.638 1.00 97.94 225 THR A CA 1
ATOM 1716 C C . THR A 1 225 ? 5.629 -3.092 -21.164 1.00 97.94 225 THR A C 1
ATOM 1718 O O . THR A 1 225 ? 4.972 -3.000 -20.129 1.00 97.94 225 THR A O 1
ATOM 1721 N N . ILE A 1 226 ? 5.927 -2.036 -21.916 1.00 97.94 226 ILE A N 1
ATOM 1722 C CA . ILE A 1 226 ? 5.370 -0.694 -21.740 1.00 97.94 226 ILE A CA 1
ATOM 1723 C C . ILE A 1 226 ? 4.363 -0.478 -22.870 1.00 97.94 226 ILE A C 1
ATOM 1725 O O . ILE A 1 226 ? 4.747 -0.312 -24.029 1.00 97.94 226 ILE A O 1
ATOM 1729 N N . GLU A 1 227 ? 3.076 -0.488 -22.527 1.00 97.38 227 GLU A N 1
ATOM 1730 C CA . GLU A 1 227 ? 1.990 -0.338 -23.500 1.00 97.38 227 GLU A CA 1
ATOM 1731 C C . GLU A 1 227 ? 1.945 1.084 -24.097 1.00 97.38 227 GLU A C 1
ATOM 1733 O O . GLU A 1 227 ? 2.319 2.051 -23.414 1.00 97.38 227 GLU A O 1
ATOM 1738 N N . PRO A 1 228 ? 1.441 1.258 -25.337 1.00 97.31 228 PRO A N 1
ATOM 1739 C CA . PRO A 1 228 ? 1.313 2.563 -25.981 1.00 97.31 228 PRO A CA 1
ATOM 1740 C C . PRO A 1 228 ? 0.614 3.614 -25.109 1.00 97.31 228 PRO A C 1
ATOM 1742 O O . PRO A 1 228 ? -0.380 3.345 -24.435 1.00 97.31 228 PRO A O 1
ATOM 1745 N N . GLY A 1 229 ? 1.133 4.844 -25.131 1.00 95.38 229 GLY A N 1
ATOM 1746 C CA . GLY A 1 229 ? 0.598 5.959 -24.341 1.00 95.38 229 GLY A CA 1
ATOM 1747 C C . GLY A 1 229 ? 0.988 5.942 -22.857 1.00 95.38 229 GLY A C 1
ATOM 1748 O O . GLY A 1 229 ? 0.610 6.856 -22.124 1.00 95.38 229 GLY A O 1
ATOM 1749 N N . THR A 1 230 ? 1.751 4.946 -22.399 1.00 97.56 230 THR A N 1
ATOM 1750 C CA . THR A 1 230 ? 2.293 4.911 -21.035 1.00 97.56 230 THR A CA 1
ATOM 1751 C C . THR A 1 230 ? 3.448 5.898 -20.890 1.00 97.56 230 THR A C 1
ATOM 1753 O O . THR A 1 230 ? 4.393 5.891 -21.676 1.00 97.56 230 THR A O 1
ATOM 1756 N N . VAL A 1 231 ? 3.388 6.741 -19.857 1.00 97.44 231 VAL A N 1
ATOM 1757 C CA . VAL A 1 231 ? 4.471 7.663 -19.499 1.00 97.44 231 VAL A CA 1
ATOM 1758 C C . VAL A 1 231 ? 5.268 7.062 -18.351 1.00 97.44 231 VAL A C 1
ATOM 1760 O O . VAL A 1 231 ? 4.705 6.761 -17.300 1.00 97.44 231 VAL A O 1
ATOM 1763 N N . VAL A 1 232 ? 6.579 6.938 -18.543 1.00 97.25 232 VAL A N 1
ATOM 1764 C CA . VAL A 1 232 ? 7.531 6.520 -17.510 1.00 97.25 232 VAL A CA 1
ATOM 1765 C C . VAL A 1 232 ? 8.502 7.666 -17.254 1.00 97.25 232 VAL A C 1
ATOM 1767 O O . VAL A 1 232 ? 9.072 8.225 -18.191 1.00 97.25 232 VAL A O 1
ATOM 1770 N N . LYS A 1 233 ? 8.674 8.032 -15.986 1.00 96.00 233 LYS A N 1
ATOM 1771 C CA . LYS A 1 233 ? 9.631 9.040 -15.521 1.00 96.00 233 LYS A CA 1
ATOM 1772 C C . LYS A 1 233 ? 10.635 8.384 -14.584 1.00 96.00 233 LYS A C 1
ATOM 1774 O O . LYS A 1 233 ? 10.300 7.419 -13.905 1.00 96.00 233 LYS A O 1
ATOM 1779 N N . LEU A 1 234 ? 11.855 8.902 -14.559 1.00 93.12 234 LEU A N 1
ATOM 1780 C CA . LEU A 1 234 ? 12.905 8.455 -13.653 1.00 93.12 234 LEU A CA 1
ATOM 1781 C C . LEU A 1 234 ? 13.248 9.624 -12.737 1.00 93.12 234 LEU A C 1
ATOM 1783 O O . LEU A 1 234 ? 13.529 10.718 -13.234 1.00 93.12 234 LEU A O 1
ATOM 1787 N N . ASP A 1 235 ? 13.197 9.394 -11.429 1.00 90.00 235 ASP A N 1
ATOM 1788 C CA . ASP A 1 235 ? 13.638 10.380 -10.450 1.00 90.00 235 ASP A CA 1
ATOM 1789 C C . ASP A 1 235 ? 15.166 10.493 -10.416 1.00 90.00 235 ASP A C 1
ATOM 1791 O O . ASP A 1 235 ? 15.901 9.741 -11.066 1.00 90.00 235 ASP A O 1
ATOM 1795 N N . GLU A 1 236 ? 15.653 11.472 -9.654 1.00 85.75 236 GLU A N 1
ATOM 1796 C CA . GLU A 1 236 ? 17.081 11.687 -9.463 1.00 85.75 236 GLU A CA 1
ATOM 1797 C C . GLU A 1 236 ? 17.775 10.389 -9.021 1.00 85.75 236 GLU A C 1
ATOM 1799 O O . GLU A 1 236 ? 17.286 9.651 -8.163 1.00 85.75 236 GLU A O 1
ATOM 1804 N N . TYR A 1 237 ? 18.920 10.107 -9.644 1.00 86.31 237 TYR A N 1
ATOM 1805 C CA . TYR A 1 237 ? 19.734 8.918 -9.391 1.00 86.31 237 TYR A CA 1
ATOM 1806 C C . TYR A 1 237 ? 19.055 7.568 -9.684 1.00 86.31 237 TYR A C 1
ATOM 1808 O O . TYR A 1 237 ? 19.585 6.541 -9.274 1.00 86.31 237 TYR A O 1
ATOM 1816 N N . CYS A 1 238 ? 17.925 7.531 -10.398 1.00 89.50 238 CYS A N 1
ATOM 1817 C CA . CYS A 1 238 ? 17.301 6.280 -10.835 1.00 89.50 238 CYS A CA 1
ATOM 1818 C C . CYS A 1 238 ? 17.727 5.903 -12.263 1.00 89.50 238 CYS A C 1
ATOM 1820 O O . CYS A 1 238 ? 17.699 6.739 -13.171 1.00 89.50 238 CYS A O 1
ATOM 1822 N N . TRP A 1 239 ? 18.052 4.628 -12.475 1.00 90.69 239 TRP A N 1
ATOM 1823 C CA . TRP A 1 239 ? 18.380 4.044 -13.775 1.00 90.69 239 TRP A CA 1
ATOM 1824 C C . TRP A 1 239 ? 17.508 2.826 -14.082 1.00 90.69 239 TRP A C 1
ATOM 1826 O O . TRP A 1 239 ? 17.000 2.152 -13.187 1.00 90.69 239 TRP A O 1
ATOM 1836 N N . LEU A 1 240 ? 17.330 2.568 -15.379 1.00 93.44 240 LEU A N 1
ATOM 1837 C CA . LEU A 1 240 ? 16.683 1.370 -15.904 1.00 93.44 240 LEU A CA 1
ATOM 1838 C C . LEU A 1 240 ? 17.724 0.570 -16.689 1.00 93.44 240 LEU A C 1
ATOM 1840 O O . LEU A 1 240 ? 18.137 0.990 -17.772 1.00 93.44 240 LEU A O 1
ATOM 1844 N N . ASN A 1 241 ? 18.120 -0.576 -16.146 1.00 94.88 241 ASN A N 1
ATOM 1845 C CA . ASN A 1 241 ? 19.059 -1.504 -16.770 1.00 94.88 241 ASN A CA 1
ATOM 1846 C C . ASN A 1 241 ? 18.286 -2.647 -17.437 1.00 94.88 241 ASN A C 1
ATOM 1848 O O . ASN A 1 241 ? 17.249 -3.081 -16.934 1.00 94.88 241 ASN A O 1
ATOM 1852 N N . VAL A 1 242 ? 18.760 -3.124 -18.589 1.00 96.94 242 VAL A N 1
ATOM 1853 C CA . VAL A 1 242 ? 18.033 -4.108 -19.407 1.00 96.94 242 VAL A CA 1
ATOM 1854 C C . VAL A 1 242 ? 18.949 -5.266 -19.793 1.00 96.94 242 VAL A C 1
ATOM 1856 O O . VAL A 1 242 ? 19.624 -5.206 -20.818 1.00 96.94 242 VAL A O 1
ATOM 1859 N N . ASP A 1 243 ? 18.913 -6.330 -18.993 1.00 97.50 243 ASP A N 1
ATOM 1860 C CA . ASP A 1 243 ? 19.573 -7.613 -19.279 1.00 97.50 243 ASP A CA 1
ATOM 1861 C C . ASP A 1 243 ? 18.600 -8.628 -19.912 1.00 97.50 243 ASP A C 1
ATOM 1863 O O . ASP A 1 243 ? 19.003 -9.554 -20.620 1.00 97.50 243 ASP A O 1
ATOM 1867 N N . GLY A 1 244 ? 17.301 -8.459 -19.654 1.00 97.88 244 GLY A N 1
ATOM 1868 C CA . GLY A 1 244 ? 16.196 -9.166 -20.293 1.00 97.88 244 GLY A CA 1
ATOM 1869 C C . GLY A 1 244 ? 15.676 -8.436 -21.531 1.00 97.88 244 GLY A C 1
ATOM 1870 O O . GLY A 1 244 ? 16.435 -8.037 -22.413 1.00 97.88 244 GLY A O 1
ATOM 1871 N N . VAL A 1 245 ? 14.354 -8.276 -21.619 1.00 98.25 245 VAL A N 1
ATOM 1872 C CA . VAL A 1 245 ? 13.690 -7.636 -22.762 1.00 98.25 245 VAL A CA 1
ATOM 1873 C C . VAL A 1 245 ? 12.876 -6.427 -22.307 1.00 98.25 245 VAL A C 1
ATOM 1875 O O . VAL A 1 245 ? 12.038 -6.528 -21.416 1.00 98.25 245 VAL A O 1
ATOM 1878 N N . LEU A 1 246 ? 13.075 -5.287 -22.970 1.00 98.06 246 LEU A N 1
ATOM 1879 C CA . LEU A 1 246 ? 12.192 -4.125 -22.879 1.00 98.06 246 LEU A CA 1
ATOM 1880 C C . LEU A 1 246 ? 11.378 -4.003 -24.173 1.00 98.06 246 LEU A C 1
ATOM 1882 O O . LEU A 1 246 ? 11.932 -3.716 -25.236 1.00 98.06 246 LEU A O 1
ATOM 1886 N N . LEU A 1 247 ? 10.064 -4.197 -24.085 1.00 97.69 247 LEU A N 1
ATOM 1887 C CA . LEU A 1 247 ? 9.124 -3.985 -25.184 1.00 97.69 247 LEU A CA 1
ATOM 1888 C C . LEU A 1 247 ? 8.388 -2.660 -24.979 1.00 97.69 247 LEU A C 1
ATOM 1890 O O . LEU A 1 247 ? 7.453 -2.581 -24.194 1.00 97.69 247 LEU A O 1
ATOM 1894 N N . ALA A 1 248 ? 8.801 -1.620 -25.701 1.00 94.62 248 ALA A N 1
ATOM 1895 C CA . ALA A 1 248 ? 8.170 -0.299 -25.676 1.00 94.62 248 ALA A CA 1
ATOM 1896 C C . ALA A 1 248 ? 7.898 0.174 -27.113 1.00 94.62 248 ALA A C 1
ATOM 1898 O O . ALA A 1 248 ? 8.628 0.996 -27.669 1.00 94.62 248 ALA A O 1
ATOM 1899 N N . GLN A 1 249 ? 6.885 -0.412 -27.753 1.00 89.38 249 GLN A N 1
ATOM 1900 C CA . GLN A 1 249 ? 6.496 -0.077 -29.124 1.00 89.38 249 GLN A CA 1
ATOM 1901 C C . GLN A 1 249 ? 5.310 0.889 -29.096 1.00 89.38 249 GLN A C 1
ATOM 1903 O O . GLN A 1 249 ? 4.217 0.519 -28.682 1.00 89.38 249 GLN A O 1
ATOM 1908 N N . GLY A 1 250 ? 5.530 2.135 -29.517 1.00 79.56 250 GLY A N 1
ATOM 1909 C CA . GLY A 1 250 ? 4.452 3.111 -29.690 1.00 79.56 250 GLY A CA 1
ATOM 1910 C C . GLY A 1 250 ? 3.614 2.844 -30.945 1.00 79.56 250 GLY A C 1
ATOM 1911 O O . GLY A 1 250 ? 4.040 2.114 -31.842 1.00 79.56 250 GLY A O 1
ATOM 1912 N N . THR A 1 251 ? 2.441 3.475 -31.008 1.00 67.50 251 THR A N 1
ATOM 1913 C CA . THR A 1 251 ? 1.564 3.528 -32.192 1.00 67.50 251 THR A CA 1
ATOM 1914 C C . THR A 1 251 ? 1.539 4.919 -32.794 1.00 67.50 251 THR A C 1
ATOM 1916 O O . THR A 1 251 ? 1.453 5.873 -31.985 1.00 67.50 251 THR A O 1
#

pLDDT: mean 92.48, std 9.96, range [53.59, 98.94]

Secondary structure (DSSP, 8-state):
-B-TT-EEEE-TT--EEESS--EEE--SSS-EEEEETT-TTTT-------S----EEE-STT-EEESEEEES-----TT--S---SEEE-SS-EEES-EEE-----TTS--EEEEE-TT-EEES-EEESSSEEEEE--TT-EEES-EEESSSEEEEE-TT-----TTSB--SSSS-SEEEETTS-B-S-EEE-TTTTTTPPEEEE---SSSS-EEEEE-TT-EEEE-TT--EEE-TTEEEEESSEEE----

InterPro domains:
  IPR011050 Pectin lyase fold/virulence factor [SSF51126] (51-200)